Protein AF-A0AA38NMV3-F1 (afdb_monomer_lite)

Radius of gyration: 18.52 Å; chains: 1; bounding box: 45×36×50 Å

Foldseek 3Di:
DPPVVLVLLLLQLVLQLLVLVLLLLVLVLQCCLQAPQFPVGDGNCVFLPCLLNPPCVVVSVLSVVSNVVSVVCSVPVVPDDVVVNCVSCVCVVVSVVSVVSNVVSVPPCRCVVPDDPVRNVVSVVVSVVVSPVVDDPLSVQLVVQLADQCVPCVPDDDDDPVRLVCVVVSCVVSVSNSLPGQAGSNPRHGHDPD

Organism: NCBI:txid2804958

pLDDT: mean 90.78, std 8.11, range [50.31, 98.12]

Structure (mmCIF, N/CA/C/O backbone):
data_AF-A0AA38NMV3-F1
#
_entry.id   AF-A0AA38NMV3-F1
#
loop_
_atom_site.group_PDB
_atom_site.id
_atom_site.type_symbol
_atom_site.label_atom_id
_atom_site.label_alt_id
_atom_site.label_comp_id
_atom_site.label_asym_id
_atom_site.label_entity_id
_atom_site.label_seq_id
_atom_site.pdbx_PDB_ins_code
_atom_site.Cartn_x
_atom_site.Cartn_y
_atom_site.Cartn_z
_atom_site.occupancy
_atom_site.B_iso_or_equiv
_atom_site.auth_seq_id
_atom_site.auth_comp_id
_atom_site.auth_asym_id
_atom_site.auth_atom_id
_atom_site.pdbx_PDB_model_num
ATOM 1 N N . MET A 1 1 ? 22.638 -1.043 -24.865 1.00 51.62 1 MET A N 1
ATOM 2 C CA . MET A 1 1 ? 21.918 -1.864 -23.867 1.00 51.62 1 MET A CA 1
ATOM 3 C C . MET A 1 1 ? 21.349 -3.061 -24.601 1.00 51.62 1 MET A C 1
ATOM 5 O O . MET A 1 1 ? 20.724 -2.839 -25.627 1.00 51.62 1 MET A O 1
ATOM 9 N N . ASN A 1 2 ? 21.586 -4.289 -24.127 1.00 50.78 2 ASN A N 1
ATOM 10 C CA . ASN A 1 2 ? 20.843 -5.454 -24.623 1.00 50.78 2 ASN A CA 1
ATOM 11 C C . ASN A 1 2 ? 19.342 -5.193 -24.432 1.00 50.78 2 ASN A C 1
ATOM 13 O O . ASN A 1 2 ? 18.949 -4.746 -23.354 1.00 50.78 2 ASN A O 1
ATOM 17 N N . GLU A 1 3 ? 18.522 -5.474 -25.445 1.00 61.38 3 GLU A N 1
ATOM 18 C CA . GLU A 1 3 ? 17.067 -5.232 -25.433 1.00 61.38 3 GL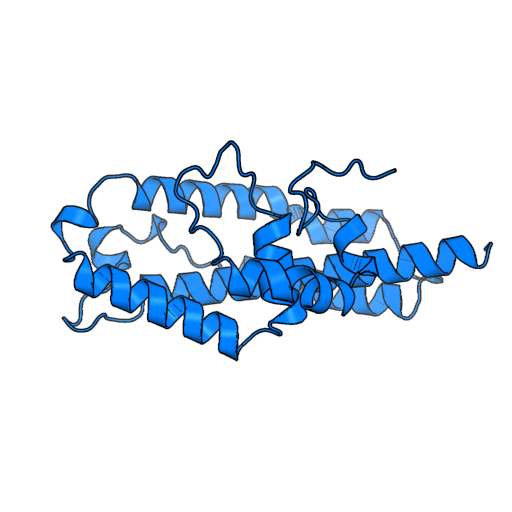U A CA 1
ATOM 19 C C . GLU A 1 3 ? 16.380 -5.845 -24.194 1.00 61.38 3 GLU A C 1
ATOM 21 O O . GLU A 1 3 ? 15.505 -5.225 -23.590 1.00 61.38 3 GLU A O 1
ATOM 26 N N . ASN A 1 4 ? 16.883 -6.989 -23.715 1.00 62.34 4 ASN A N 1
ATOM 27 C CA . ASN A 1 4 ? 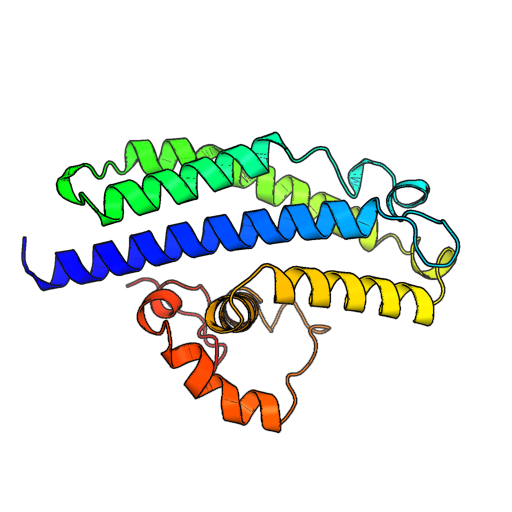16.387 -7.679 -22.518 1.00 62.34 4 ASN A CA 1
ATOM 28 C C . ASN A 1 4 ? 16.566 -6.892 -21.206 1.00 62.34 4 ASN A C 1
ATOM 30 O O . ASN A 1 4 ? 15.730 -6.998 -20.310 1.00 62.34 4 ASN A O 1
ATOM 34 N N . HIS A 1 5 ? 17.621 -6.079 -21.073 1.00 67.00 5 HIS A N 1
ATOM 35 C CA . HIS A 1 5 ? 17.814 -5.256 -19.871 1.00 67.00 5 HIS A CA 1
ATOM 36 C C . HIS A 1 5 ? 16.860 -4.056 -19.836 1.00 67.00 5 HIS A C 1
ATOM 38 O O 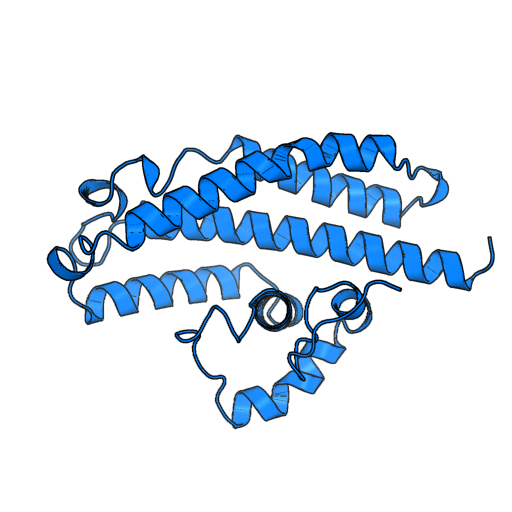. HIS A 1 5 ? 16.474 -3.616 -18.756 1.00 67.00 5 HIS A O 1
ATOM 44 N N . GLY A 1 6 ? 16.444 -3.555 -21.005 1.00 81.44 6 GLY A N 1
ATOM 45 C CA . GLY A 1 6 ? 15.459 -2.477 -21.100 1.00 81.44 6 GLY A CA 1
ATOM 46 C C . GLY A 1 6 ? 14.076 -2.921 -20.625 1.00 81.44 6 GLY A C 1
ATOM 47 O O . GLY A 1 6 ? 13.446 -2.220 -19.837 1.00 81.44 6 GLY A O 1
ATOM 48 N N . ALA A 1 7 ? 13.634 -4.112 -21.041 1.00 85.75 7 ALA A N 1
ATOM 49 C CA . ALA A 1 7 ? 12.335 -4.659 -20.650 1.00 85.75 7 ALA A CA 1
ATOM 50 C C . ALA A 1 7 ? 12.235 -4.914 -19.135 1.00 85.75 7 ALA A C 1
ATOM 52 O O . ALA A 1 7 ? 11.279 -4.474 -18.501 1.00 85.75 7 ALA A O 1
ATOM 53 N N . ALA A 1 8 ? 13.248 -5.552 -18.535 1.00 89.00 8 ALA A N 1
ATOM 54 C CA . ALA A 1 8 ? 13.263 -5.825 -17.096 1.00 89.00 8 ALA A CA 1
ATOM 55 C C . ALA A 1 8 ? 13.232 -4.541 -16.249 1.00 89.00 8 ALA A C 1
ATOM 57 O O . ALA A 1 8 ? 12.496 -4.470 -15.265 1.00 89.00 8 ALA A O 1
ATOM 58 N N . PHE A 1 9 ? 13.983 -3.511 -16.654 1.00 92.62 9 PHE A N 1
ATOM 59 C CA . PHE A 1 9 ? 13.981 -2.215 -15.977 1.00 92.62 9 PHE A CA 1
ATOM 60 C C . PHE A 1 9 ? 12.606 -1.536 -16.028 1.00 92.62 9 PHE A C 1
ATOM 62 O O . PHE A 1 9 ? 12.133 -1.020 -15.017 1.00 92.62 9 PHE A O 1
ATOM 69 N N . VAL A 1 10 ? 11.942 -1.558 -17.188 1.00 93.94 10 VAL A N 1
ATOM 70 C CA . VAL A 1 10 ? 10.597 -0.987 -17.352 1.00 93.94 10 VAL A CA 1
ATOM 71 C C . VAL A 1 10 ? 9.593 -1.679 -16.431 1.00 93.94 10 VAL A C 1
ATOM 73 O O . VAL A 1 10 ? 8.883 -0.986 -15.704 1.00 93.94 10 VAL A O 1
ATOM 76 N N . SER A 1 11 ? 9.576 -3.017 -16.395 1.00 93.38 11 SER A N 1
ATOM 77 C CA . SER A 1 11 ? 8.696 -3.768 -15.488 1.00 93.38 11 SER A CA 1
ATOM 78 C C . SER A 1 11 ? 8.983 -3.456 -14.018 1.00 93.38 11 SER A C 1
ATOM 80 O O . SER A 1 11 ? 8.052 -3.333 -13.228 1.00 93.38 11 SER A O 1
ATOM 82 N N . PHE A 1 12 ? 10.257 -3.299 -13.645 1.00 94.69 12 PHE A N 1
ATOM 83 C CA . PHE A 1 12 ? 10.630 -2.950 -12.276 1.00 94.69 12 PHE A CA 1
ATOM 84 C C . PHE A 1 12 ? 10.129 -1.553 -11.891 1.00 94.69 12 PHE A C 1
ATOM 86 O O . PHE A 1 12 ? 9.556 -1.377 -10.821 1.00 94.69 12 PHE A O 1
ATOM 93 N N . MET A 1 13 ? 10.275 -0.560 -12.772 1.00 96.94 13 MET A N 1
ATOM 94 C CA . MET A 1 13 ? 9.739 0.782 -12.523 1.00 96.94 13 MET A CA 1
ATOM 95 C C . MET A 1 13 ? 8.206 0.798 -12.442 1.00 96.94 13 MET A C 1
ATOM 97 O O . MET A 1 13 ? 7.658 1.533 -11.621 1.00 96.94 13 MET A O 1
ATOM 101 N N . ASP A 1 14 ? 7.512 -0.011 -13.251 1.00 96.25 14 ASP A N 1
ATOM 102 C CA . ASP A 1 14 ? 6.059 -0.184 -13.125 1.00 96.25 14 ASP A CA 1
ATOM 103 C C . ASP A 1 14 ? 5.691 -0.799 -11.769 1.00 96.25 14 ASP A C 1
ATOM 105 O O . ASP A 1 14 ? 4.789 -0.297 -11.102 1.00 96.25 14 ASP A O 1
ATOM 109 N N . TYR A 1 15 ? 6.438 -1.804 -11.304 1.00 96.44 15 TYR A N 1
ATOM 110 C CA . TYR A 1 15 ? 6.234 -2.399 -9.984 1.00 96.44 15 TYR A CA 1
ATOM 111 C C . TYR A 1 15 ? 6.430 -1.381 -8.853 1.00 96.44 15 TYR A C 1
ATOM 113 O O . TYR A 1 15 ? 5.582 -1.288 -7.969 1.00 96.44 15 TYR A O 1
ATOM 121 N N . VAL A 1 16 ? 7.498 -0.574 -8.889 1.00 96.69 16 VAL A N 1
ATOM 122 C CA . VAL A 1 16 ? 7.741 0.465 -7.870 1.00 96.69 16 VAL A CA 1
ATOM 123 C C . VAL A 1 16 ? 6.621 1.509 -7.870 1.00 96.69 16 VAL A C 1
ATOM 125 O O . VAL A 1 16 ? 6.163 1.916 -6.801 1.00 96.69 16 VAL A O 1
ATOM 128 N N . ALA A 1 17 ? 6.137 1.918 -9.048 1.00 97.25 17 ALA A N 1
ATOM 129 C CA . ALA A 1 17 ? 5.004 2.835 -9.148 1.00 97.25 17 ALA A CA 1
ATOM 130 C C . ALA A 1 17 ? 3.728 2.226 -8.547 1.00 97.25 17 ALA A C 1
ATOM 132 O O . ALA A 1 17 ? 3.068 2.876 -7.738 1.00 97.25 17 ALA A O 1
ATOM 133 N N . THR A 1 18 ? 3.419 0.972 -8.884 1.00 96.75 18 THR A N 1
ATOM 134 C CA . THR A 1 18 ? 2.285 0.230 -8.322 1.00 96.75 18 THR A CA 1
ATOM 135 C C . THR A 1 18 ? 2.396 0.082 -6.807 1.00 96.75 18 THR A C 1
ATOM 137 O O . THR A 1 18 ? 1.419 0.325 -6.105 1.00 96.75 18 THR A O 1
ATOM 140 N N . PHE A 1 19 ? 3.571 -0.270 -6.284 1.00 96.06 19 PHE A N 1
ATOM 141 C CA . PHE A 1 19 ? 3.801 -0.372 -4.845 1.00 96.06 19 PHE A CA 1
ATOM 142 C C . PHE A 1 19 ? 3.518 0.962 -4.150 1.00 96.06 19 PHE A C 1
ATOM 144 O O . PHE A 1 19 ? 2.739 1.012 -3.201 1.00 96.06 19 PHE A O 1
ATOM 151 N N . ALA A 1 20 ? 4.084 2.058 -4.662 1.00 97.25 20 ALA A N 1
ATOM 152 C CA . ALA A 1 20 ? 3.895 3.381 -4.079 1.00 97.25 20 ALA A CA 1
ATOM 153 C C . ALA A 1 20 ? 2.425 3.836 -4.116 1.00 97.25 20 ALA A C 1
ATOM 155 O O . ALA A 1 20 ? 1.921 4.393 -3.138 1.00 97.25 20 ALA A O 1
ATOM 156 N N . GLU A 1 21 ? 1.721 3.563 -5.216 1.00 96.62 21 GLU A N 1
ATOM 157 C CA . GLU A 1 21 ? 0.289 3.828 -5.355 1.00 96.62 21 GLU A CA 1
ATOM 158 C C . GLU A 1 21 ? -0.538 3.028 -4.338 1.00 96.62 21 GLU A C 1
ATOM 160 O O . GLU A 1 21 ? -1.345 3.614 -3.612 1.00 96.62 21 GLU A O 1
ATOM 165 N N . MET A 1 22 ? -0.297 1.718 -4.226 1.00 96.06 22 MET A N 1
ATOM 166 C CA . MET A 1 22 ? -1.016 0.837 -3.303 1.00 96.06 22 MET A CA 1
ATOM 167 C C . MET A 1 22 ? -0.754 1.185 -1.837 1.00 96.06 22 MET A C 1
ATOM 169 O O . MET A 1 22 ? -1.701 1.269 -1.055 1.00 96.06 22 MET A O 1
ATOM 173 N N . SER A 1 23 ? 0.494 1.473 -1.459 1.00 95.38 23 SER A N 1
ATOM 174 C CA . SER A 1 23 ? 0.824 1.946 -0.110 1.00 95.38 23 SER A CA 1
ATOM 175 C C . SER A 1 23 ? 0.155 3.286 0.200 1.00 95.38 23 SER A C 1
ATOM 177 O O . SER A 1 23 ? -0.344 3.489 1.304 1.00 95.38 23 SER A O 1
ATOM 179 N N . ARG A 1 24 ? 0.077 4.204 -0.771 1.00 96.31 24 ARG A N 1
ATOM 180 C CA . ARG A 1 24 ? -0.614 5.488 -0.581 1.00 96.31 24 ARG A CA 1
ATOM 181 C C . ARG A 1 24 ? -2.118 5.287 -0.390 1.00 96.31 24 ARG A C 1
ATOM 183 O O . ARG A 1 24 ? -2.705 5.946 0.463 1.00 96.31 24 ARG A O 1
ATOM 190 N N . LEU A 1 25 ? -2.735 4.398 -1.170 1.00 95.56 25 LEU A N 1
ATOM 191 C CA . LEU A 1 25 ? -4.149 4.042 -1.021 1.00 95.56 25 LEU A CA 1
ATOM 192 C C . LEU A 1 25 ? -4.429 3.379 0.329 1.00 95.56 25 LEU A C 1
ATOM 194 O O . LEU A 1 25 ? -5.443 3.696 0.945 1.00 95.56 25 LEU A O 1
ATOM 198 N N . HIS A 1 26 ? -3.524 2.529 0.815 1.00 93.38 26 HIS A N 1
ATOM 199 C CA . HIS A 1 26 ? -3.619 1.935 2.146 1.00 93.38 26 HIS A CA 1
ATOM 200 C C . HIS A 1 26 ? -3.649 3.009 3.243 1.00 93.38 26 HIS A C 1
ATOM 202 O O . HIS A 1 26 ? -4.601 3.042 4.016 1.00 93.38 26 HIS A O 1
ATOM 208 N N . LEU A 1 27 ? -2.708 3.964 3.234 1.00 94.88 27 LEU A N 1
ATOM 209 C CA . LEU A 1 27 ? -2.692 5.072 4.204 1.00 94.88 27 LEU A CA 1
ATOM 210 C C . LEU A 1 27 ? -3.973 5.924 4.166 1.00 94.88 27 LEU A C 1
ATOM 212 O O . LEU A 1 27 ? -4.432 6.413 5.195 1.00 94.88 27 LEU A O 1
ATOM 216 N N . GLN A 1 28 ? -4.557 6.116 2.982 1.00 95.38 28 GLN A N 1
ATOM 217 C CA . GLN A 1 28 ? -5.831 6.828 2.834 1.00 95.38 28 GLN A CA 1
ATOM 218 C C . GLN A 1 28 ? -7.018 6.010 3.352 1.00 95.38 28 GLN A C 1
ATOM 220 O O . GLN A 1 28 ? -7.943 6.574 3.935 1.00 95.38 28 GLN A O 1
ATOM 225 N N . GLY A 1 29 ? -7.000 4.692 3.147 1.00 94.75 29 GLY A N 1
ATOM 226 C CA . GLY A 1 29 ? -7.989 3.772 3.703 1.00 94.75 29 GLY A CA 1
ATOM 227 C C . GLY A 1 29 ? -7.952 3.767 5.225 1.00 94.75 29 GLY A C 1
ATOM 228 O O . GLY A 1 29 ? -8.996 3.893 5.857 1.00 94.75 29 GLY A O 1
ATOM 229 N N . ASP A 1 30 ? -6.758 3.728 5.811 1.00 93.81 30 ASP A N 1
ATOM 230 C CA . ASP A 1 30 ? -6.564 3.809 7.259 1.00 93.81 30 ASP A CA 1
ATOM 231 C C . ASP A 1 30 ? -7.109 5.121 7.825 1.00 93.81 30 ASP A C 1
ATOM 233 O O . ASP A 1 30 ? -7.918 5.103 8.752 1.00 93.81 30 ASP A O 1
ATOM 237 N N . GLU A 1 31 ? -6.762 6.264 7.227 1.00 94.56 31 GLU A N 1
ATOM 238 C CA . GLU A 1 31 ? -7.282 7.562 7.665 1.00 94.56 31 GLU A CA 1
ATOM 239 C C . GLU A 1 31 ? -8.817 7.568 7.706 1.00 94.56 31 GLU A C 1
ATOM 241 O O . GLU A 1 31 ? -9.426 8.023 8.678 1.00 94.56 31 GLU A O 1
ATOM 246 N N . ARG A 1 32 ? -9.457 7.000 6.679 1.00 94.75 32 ARG A N 1
ATOM 247 C CA . ARG A 1 32 ? -10.916 6.857 6.629 1.00 94.75 32 ARG A CA 1
ATOM 248 C C . ARG A 1 32 ? -11.427 5.913 7.711 1.00 94.75 32 ARG A C 1
ATOM 250 O O . ARG A 1 32 ? -12.354 6.281 8.427 1.00 94.75 32 ARG A O 1
ATOM 257 N N . PHE A 1 33 ? -10.829 4.735 7.845 1.00 94.81 33 PHE A N 1
ATOM 258 C CA . PHE A 1 33 ? -11.231 3.708 8.803 1.00 94.81 33 PHE A CA 1
ATOM 259 C C . PHE A 1 33 ? -11.158 4.202 10.253 1.00 94.81 33 PHE A C 1
ATOM 261 O O . PHE A 1 33 ? -12.064 3.938 11.043 1.00 94.81 33 PHE A O 1
ATOM 268 N N . PHE A 1 34 ? -10.123 4.971 10.606 1.00 94.75 34 PHE A N 1
ATOM 269 C CA . PHE A 1 34 ? -9.937 5.450 11.975 1.00 94.75 34 PHE A CA 1
ATOM 270 C C . PHE A 1 34 ? -10.732 6.721 12.318 1.00 94.75 34 PHE A C 1
ATOM 272 O O . PHE A 1 34 ? -11.049 6.931 13.494 1.00 94.75 34 PHE A O 1
ATOM 279 N N . VAL A 1 35 ? -11.043 7.576 11.333 1.00 94.94 35 VAL A N 1
ATOM 280 C CA . VAL A 1 35 ? -11.608 8.925 11.565 1.00 94.94 35 VAL A CA 1
ATOM 281 C C . VAL A 1 35 ? -13.079 9.051 11.168 1.00 94.94 35 VAL A C 1
ATOM 283 O O . VAL A 1 35 ? -13.774 9.925 11.703 1.00 94.94 35 VAL A O 1
ATOM 286 N N . LEU A 1 36 ? -13.586 8.225 10.251 1.00 94.62 36 LEU A N 1
ATOM 287 C CA . LEU A 1 36 ? -15.005 8.262 9.906 1.00 94.62 36 LEU A CA 1
ATOM 288 C C . LEU A 1 36 ? -15.845 7.678 11.053 1.00 94.62 36 LEU A C 1
ATOM 290 O O . LEU A 1 36 ? -15.506 6.620 11.586 1.00 94.62 36 LEU A O 1
ATOM 294 N N . PRO A 1 37 ? -16.933 8.357 11.461 1.00 95.25 37 PRO A N 1
ATOM 295 C CA . PRO A 1 37 ? -17.845 7.807 12.451 1.00 95.25 37 PRO A CA 1
ATOM 296 C C . PRO A 1 37 ? -18.505 6.523 11.941 1.00 95.25 37 PRO A C 1
ATOM 298 O O . PRO A 1 37 ? -18.971 6.477 10.804 1.00 95.25 37 PRO A O 1
ATOM 301 N N . ASN A 1 38 ? -18.595 5.510 12.798 1.00 93.75 38 ASN A N 1
ATOM 302 C CA . ASN A 1 38 ? -19.351 4.289 12.532 1.00 93.75 38 ASN A CA 1
ATOM 303 C C . ASN A 1 38 ? -20.875 4.517 12.654 1.00 93.75 38 ASN A C 1
ATOM 305 O O . ASN A 1 38 ? -21.337 5.634 12.896 1.00 93.75 38 ASN A O 1
ATOM 309 N N . ALA A 1 39 ? -21.675 3.450 12.543 1.00 92.88 39 ALA A N 1
ATOM 310 C CA . ALA A 1 39 ? -23.139 3.521 12.650 1.00 92.88 39 ALA A CA 1
ATOM 311 C C . ALA A 1 39 ? -23.660 4.067 14.001 1.00 92.88 39 ALA A C 1
ATOM 313 O O . ALA A 1 39 ? -24.793 4.537 14.078 1.00 92.88 39 ALA A O 1
ATOM 314 N N . GLN A 1 40 ? -22.839 4.039 15.057 1.00 92.62 40 GLN A N 1
ATOM 315 C CA . GLN A 1 40 ? -23.132 4.616 16.376 1.00 92.62 40 GLN A CA 1
ATOM 316 C C . GLN A 1 40 ? -22.561 6.036 16.547 1.00 92.62 40 GLN A C 1
ATOM 318 O O . GLN A 1 40 ? -22.664 6.618 17.625 1.00 92.62 40 GLN A O 1
ATOM 323 N N . GLY A 1 41 ? -21.929 6.598 15.515 1.00 94.38 41 GLY A N 1
ATOM 324 C CA . GLY A 1 41 ? -21.277 7.905 15.567 1.00 94.38 41 GLY A CA 1
ATOM 325 C C . GLY A 1 41 ? -19.912 7.914 16.266 1.00 94.38 41 GLY A C 1
ATOM 326 O O . GLY A 1 41 ? -19.366 8.997 16.476 1.00 94.38 41 GLY A O 1
ATOM 327 N N . LYS A 1 42 ? -19.342 6.751 16.616 1.00 93.31 42 LYS A N 1
ATOM 328 C CA . LYS A 1 42 ? -18.013 6.645 17.245 1.00 93.31 42 LYS A CA 1
ATOM 329 C C . LYS A 1 42 ? -16.906 6.594 16.190 1.00 93.31 42 LYS A C 1
ATOM 331 O O . LYS A 1 42 ? -17.070 5.929 15.169 1.00 93.31 42 LYS A O 1
ATOM 336 N N . LYS A 1 43 ? -15.759 7.221 16.463 1.00 95.12 43 LYS A N 1
ATOM 337 C CA . LYS A 1 43 ? -14.530 7.084 15.662 1.00 95.12 43 LYS A CA 1
ATOM 338 C C . LYS A 1 43 ? -13.515 6.243 16.423 1.00 95.12 43 LYS A C 1
ATOM 340 O O . LYS A 1 43 ? -13.403 6.380 17.639 1.00 95.12 43 LYS A O 1
ATOM 345 N N . LEU A 1 44 ? -12.731 5.423 15.725 1.00 93.88 44 LEU A N 1
ATOM 346 C CA . LEU A 1 44 ? -11.714 4.589 16.380 1.00 93.88 44 LEU A CA 1
ATOM 347 C C . LEU A 1 44 ? -10.643 5.433 17.077 1.00 93.88 44 LEU A C 1
ATOM 349 O O . LEU A 1 44 ? -10.212 5.113 18.185 1.00 93.88 44 LEU A O 1
ATOM 353 N N . VAL A 1 45 ? -10.244 6.545 16.453 1.00 94.25 45 VAL A N 1
ATOM 354 C CA . VAL A 1 45 ? -9.221 7.445 17.002 1.00 94.25 45 VAL A CA 1
ATOM 355 C C . VAL A 1 45 ? -9.609 8.037 18.364 1.00 94.25 45 VAL A C 1
ATOM 357 O O . VAL A 1 45 ? -8.723 8.323 19.169 1.00 94.25 45 VAL A O 1
ATOM 360 N N . ASP A 1 46 ? -10.908 8.164 18.662 1.00 92.62 46 ASP A N 1
ATOM 361 C CA . ASP A 1 46 ? -11.391 8.773 19.908 1.00 92.62 46 ASP A CA 1
ATOM 362 C C . ASP A 1 46 ? -11.034 7.929 21.145 1.00 92.62 46 ASP A C 1
ATOM 364 O O . ASP A 1 46 ? -10.851 8.477 22.232 1.00 92.62 46 ASP A O 1
ATOM 368 N N . PHE A 1 47 ? -10.884 6.608 20.993 1.00 90.50 47 PHE A N 1
ATOM 369 C CA . PHE A 1 47 ? -10.567 5.699 22.105 1.00 90.50 47 PHE A CA 1
ATOM 370 C C . PHE A 1 47 ? -9.242 4.936 21.934 1.00 90.50 47 PHE A C 1
ATOM 372 O O . PHE A 1 47 ? -8.592 4.586 22.930 1.00 90.50 47 PHE A O 1
ATOM 379 N N . LEU A 1 48 ? -8.774 4.727 20.700 1.00 92.00 48 LEU A N 1
ATOM 380 C CA . LEU A 1 48 ? -7.426 4.207 20.439 1.00 92.00 48 LEU A CA 1
ATOM 381 C C . LEU A 1 48 ? -6.345 5.279 20.637 1.00 92.00 48 LEU A C 1
ATOM 383 O O . LEU A 1 48 ? -5.223 4.946 21.020 1.00 92.00 48 LEU A O 1
ATOM 387 N N . GLY A 1 49 ? -6.709 6.555 20.490 1.00 90.69 49 GLY A N 1
ATOM 388 C CA . GLY A 1 49 ? -5.815 7.702 20.596 1.00 90.69 49 GLY A CA 1
ATOM 389 C C . GLY A 1 49 ? -5.181 8.076 19.257 1.00 90.69 49 GLY A C 1
ATOM 390 O O . GLY A 1 49 ? -5.097 7.276 18.332 1.00 90.69 49 GLY A O 1
ATOM 391 N N . THR A 1 50 ? -4.678 9.306 19.154 1.00 90.25 50 THR A N 1
ATOM 392 C CA . THR A 1 50 ? -4.136 9.869 17.900 1.00 90.25 50 THR A CA 1
ATOM 393 C C . THR A 1 50 ? -2.914 9.130 17.353 1.00 90.25 50 THR A C 1
ATOM 395 O O . THR A 1 50 ? -2.613 9.245 16.169 1.00 90.25 50 THR A O 1
ATOM 398 N N . ALA A 1 51 ? -2.229 8.339 18.182 1.00 88.94 51 ALA A N 1
ATOM 399 C CA . ALA A 1 51 ? -1.125 7.490 17.749 1.00 88.94 51 ALA A CA 1
ATOM 400 C C . ALA A 1 51 ? -1.564 6.341 16.818 1.00 88.94 51 ALA A C 1
ATOM 402 O O . ALA A 1 51 ? -0.733 5.846 16.062 1.00 88.94 51 ALA A O 1
ATOM 403 N N . CYS A 1 52 ? -2.846 5.941 16.823 1.00 90.00 52 CYS A N 1
ATOM 404 C CA . CYS A 1 52 ? -3.361 4.896 15.928 1.00 90.00 52 CYS A CA 1
ATOM 405 C C . CYS A 1 52 ? -3.604 5.391 14.493 1.00 90.00 52 CYS A C 1
ATOM 407 O O . CYS A 1 52 ? -3.792 4.589 13.583 1.00 90.00 52 CYS A O 1
ATOM 409 N N . ASN A 1 53 ? -3.643 6.709 14.295 1.00 91.19 53 ASN A N 1
ATOM 410 C CA . ASN A 1 53 ? -3.786 7.339 12.989 1.00 91.19 53 ASN A CA 1
ATOM 411 C C . ASN A 1 53 ? -3.100 8.715 13.010 1.00 91.19 53 ASN A C 1
ATOM 413 O O . ASN A 1 53 ? -3.777 9.748 13.085 1.00 91.19 53 ASN A O 1
ATOM 417 N N . PRO A 1 54 ? -1.754 8.748 13.029 1.00 89.69 54 PRO A N 1
ATOM 418 C CA . PRO A 1 54 ? -1.023 10.004 12.988 1.00 89.69 54 PRO A CA 1
ATOM 419 C C . PRO A 1 54 ? -1.265 10.720 11.652 1.00 89.69 54 PRO A C 1
ATOM 421 O O . PRO A 1 54 ? -1.721 10.133 10.673 1.00 89.69 54 PRO A O 1
ATOM 424 N N . ASN A 1 55 ? -0.933 12.010 11.582 1.00 89.31 55 ASN A N 1
ATOM 425 C CA . ASN A 1 55 ? -0.988 12.725 10.310 1.00 89.31 55 ASN A CA 1
ATOM 426 C C . ASN A 1 55 ? 0.106 12.201 9.366 1.00 89.31 55 ASN A C 1
ATOM 428 O O . ASN A 1 55 ? 1.276 12.552 9.506 1.00 89.31 55 ASN A O 1
ATOM 432 N N . VAL A 1 56 ? -0.298 11.397 8.383 1.00 92.81 56 VAL A N 1
ATOM 433 C CA . VAL A 1 56 ? 0.584 10.784 7.378 1.00 92.81 56 VAL A CA 1
ATOM 434 C C . VAL A 1 56 ? 0.602 11.545 6.046 1.00 92.81 56 VAL A C 1
ATOM 436 O O . VAL A 1 56 ? 1.076 11.022 5.038 1.00 92.81 56 VAL A O 1
ATOM 439 N N . GLY A 1 57 ? 0.116 12.792 5.999 1.00 94.50 57 GLY A N 1
ATOM 440 C CA . GLY A 1 57 ? 0.024 13.572 4.756 1.00 94.50 57 GLY A CA 1
ATOM 441 C C . GLY A 1 57 ? 1.376 13.767 4.056 1.00 94.50 57 GLY A C 1
ATOM 442 O O . GLY A 1 57 ? 1.464 13.699 2.829 1.00 94.50 57 GLY A O 1
ATOM 443 N N . TYR A 1 58 ? 2.452 13.926 4.830 1.00 95.06 58 TYR A N 1
ATOM 444 C CA . TYR A 1 58 ? 3.815 13.972 4.296 1.00 95.06 58 TYR A CA 1
ATOM 445 C C . TYR A 1 58 ? 4.227 12.646 3.631 1.00 95.06 58 TYR A C 1
ATOM 447 O O . TYR A 1 58 ? 4.727 12.667 2.506 1.00 95.06 58 TYR A O 1
ATOM 455 N N . LEU A 1 59 ? 3.950 11.496 4.260 1.00 96.06 59 LEU A N 1
ATOM 456 C CA . LEU A 1 59 ? 4.236 10.173 3.687 1.00 96.06 59 LEU A CA 1
ATOM 457 C C . LEU A 1 59 ? 3.432 9.917 2.409 1.00 96.06 59 LEU A C 1
ATOM 459 O O . LEU A 1 59 ? 3.983 9.434 1.421 1.00 96.06 59 LEU A O 1
ATOM 463 N N . GLN A 1 60 ? 2.152 10.306 2.382 1.00 96.75 60 GLN A N 1
ATOM 464 C CA . GLN A 1 60 ? 1.336 10.221 1.168 1.00 96.75 60 GLN A CA 1
ATOM 465 C C . GLN A 1 60 ? 1.944 11.045 0.020 1.00 96.75 60 GLN A C 1
ATOM 467 O O . GLN A 1 60 ? 1.942 10.597 -1.129 1.00 96.75 60 GLN A O 1
ATOM 472 N N . SER A 1 61 ? 2.496 12.228 0.320 1.00 97.31 61 SER A N 1
ATOM 473 C CA . SER A 1 61 ? 3.215 13.041 -0.668 1.00 97.31 61 SER A CA 1
ATOM 474 C C . SER A 1 61 ? 4.485 12.348 -1.156 1.00 97.31 61 SER A C 1
ATOM 476 O O . SER A 1 61 ? 4.731 12.321 -2.358 1.00 97.31 61 SER A O 1
ATOM 478 N N . LYS A 1 62 ? 5.271 11.747 -0.256 1.00 97.69 62 LYS A N 1
ATOM 479 C CA . LYS A 1 62 ? 6.493 11.021 -0.624 1.00 97.69 62 LYS A CA 1
ATOM 480 C C . LYS A 1 62 ? 6.218 9.803 -1.495 1.00 97.69 62 LYS A C 1
ATOM 482 O O . LYS A 1 62 ? 6.888 9.622 -2.506 1.00 97.69 62 LYS A O 1
ATOM 487 N N . LEU A 1 63 ? 5.189 9.022 -1.178 1.00 97.94 63 LEU A N 1
ATOM 488 C CA . LEU A 1 63 ? 4.751 7.906 -2.019 1.00 97.94 63 LEU A CA 1
ATOM 489 C C . LEU A 1 63 ? 4.320 8.387 -3.410 1.00 97.94 63 LEU A C 1
ATOM 491 O O . LEU A 1 63 ? 4.696 7.792 -4.415 1.00 97.94 63 LEU A O 1
ATOM 495 N N . LYS A 1 64 ? 3.609 9.516 -3.492 1.00 97.75 64 LYS A N 1
ATOM 496 C CA . LYS A 1 64 ? 3.257 10.134 -4.778 1.00 97.75 64 LYS A CA 1
ATOM 497 C C . LYS A 1 64 ? 4.490 10.589 -5.571 1.00 97.75 64 LYS A C 1
ATOM 499 O O . LYS A 1 64 ? 4.505 10.457 -6.795 1.00 97.75 64 LYS A O 1
ATOM 504 N N . ASP A 1 65 ? 5.519 11.102 -4.900 1.00 97.38 65 ASP A N 1
ATOM 505 C CA . ASP A 1 65 ? 6.786 11.468 -5.541 1.00 97.38 65 ASP A CA 1
ATOM 506 C C . ASP A 1 65 ? 7.516 10.231 -6.087 1.00 97.38 65 ASP A C 1
ATOM 508 O O . ASP A 1 65 ? 7.970 10.256 -7.233 1.00 97.38 65 ASP A O 1
ATOM 512 N N . VAL A 1 66 ? 7.567 9.132 -5.321 1.00 98.12 66 VAL A N 1
ATOM 513 C CA . VAL A 1 66 ? 8.125 7.840 -5.766 1.00 98.12 66 VAL A CA 1
ATOM 514 C C . VAL A 1 66 ? 7.370 7.301 -6.975 1.00 98.12 66 VAL A C 1
ATOM 516 O O . VAL A 1 66 ? 7.994 6.926 -7.972 1.00 98.12 66 VAL A O 1
ATOM 519 N N . GLU A 1 67 ? 6.038 7.310 -6.928 1.00 98.00 67 GLU A N 1
ATOM 520 C CA . GLU A 1 67 ? 5.184 6.887 -8.037 1.00 98.00 67 GLU A CA 1
ATOM 521 C C . GLU A 1 67 ? 5.498 7.699 -9.301 1.00 98.00 67 GLU A C 1
ATOM 523 O O . GLU A 1 67 ? 5.817 7.144 -10.358 1.00 98.00 67 GLU A O 1
ATOM 528 N N . LYS A 1 68 ? 5.475 9.031 -9.187 1.00 97.62 68 LYS A N 1
ATOM 529 C CA . LYS A 1 68 ? 5.759 9.943 -10.297 1.00 97.62 68 LYS A CA 1
ATOM 530 C C . LYS A 1 68 ? 7.151 9.697 -10.874 1.00 97.62 68 LYS A C 1
ATOM 532 O O . LYS A 1 68 ? 7.285 9.570 -12.092 1.00 97.62 68 LYS A O 1
ATOM 537 N N . LYS A 1 69 ? 8.177 9.610 -10.024 1.00 97.62 69 LYS A N 1
ATOM 538 C CA . LYS A 1 69 ? 9.568 9.450 -10.460 1.00 97.62 69 LYS A CA 1
ATOM 539 C C . LYS A 1 69 ? 9.804 8.109 -11.148 1.00 97.62 69 LYS A C 1
ATOM 541 O O . LYS A 1 69 ? 10.453 8.063 -12.190 1.00 97.62 69 LYS A O 1
ATOM 546 N N . SER A 1 70 ? 9.191 7.044 -10.640 1.00 97.75 70 SER A N 1
ATOM 547 C CA . SER A 1 70 ? 9.245 5.716 -11.257 1.00 97.75 70 SER A CA 1
ATOM 548 C C . SER A 1 70 ? 8.599 5.722 -12.644 1.00 97.75 70 SER A C 1
ATOM 550 O O . SER A 1 70 ? 9.192 5.238 -13.608 1.00 97.75 70 SER A O 1
ATOM 552 N N . ARG A 1 71 ? 7.441 6.382 -12.804 1.00 97.56 71 ARG A N 1
ATOM 553 C CA . ARG A 1 71 ? 6.799 6.562 -14.120 1.00 97.56 71 ARG A CA 1
ATOM 554 C C . ARG A 1 71 ? 7.638 7.420 -15.081 1.00 97.56 71 ARG A C 1
ATOM 556 O O . ARG A 1 71 ? 7.586 7.190 -16.290 1.00 97.56 71 ARG A O 1
ATOM 563 N N . GLU A 1 72 ? 8.398 8.397 -14.585 1.00 96.88 72 GLU A N 1
ATOM 564 C CA . GLU A 1 72 ? 9.352 9.180 -15.388 1.00 96.88 72 GLU A CA 1
ATOM 565 C C . GLU A 1 72 ? 10.522 8.311 -15.869 1.00 96.88 72 GLU A C 1
ATOM 567 O O . GLU A 1 72 ? 10.789 8.258 -17.071 1.00 96.88 72 GLU A O 1
ATOM 572 N N . TRP A 1 73 ? 11.179 7.579 -14.966 1.00 97.38 73 TRP A N 1
ATOM 573 C CA . TRP A 1 73 ? 12.297 6.695 -15.308 1.00 97.38 73 TRP A CA 1
ATOM 574 C C . TRP A 1 73 ? 11.889 5.553 -16.225 1.00 97.38 73 TRP A C 1
ATOM 576 O O . TRP A 1 73 ? 12.619 5.226 -17.153 1.00 97.38 73 TRP A O 1
ATOM 586 N N . ARG A 1 74 ? 10.685 5.012 -16.053 1.00 95.81 74 ARG A N 1
ATOM 587 C CA . ARG A 1 74 ? 10.095 4.058 -16.993 1.00 95.81 74 ARG A CA 1
ATOM 588 C C . ARG A 1 74 ? 10.048 4.607 -18.425 1.00 95.81 74 ARG A C 1
ATOM 590 O O . ARG A 1 74 ? 10.351 3.887 -19.370 1.00 95.81 74 ARG A O 1
ATOM 597 N N . LYS A 1 75 ? 9.642 5.872 -18.597 1.00 96.00 75 LYS A N 1
ATOM 598 C CA . LYS A 1 75 ? 9.540 6.530 -19.915 1.00 96.00 75 LYS A CA 1
ATOM 599 C C . LYS A 1 75 ? 10.904 6.928 -20.477 1.00 96.00 75 LYS A C 1
ATOM 601 O O . LYS A 1 75 ? 11.072 6.932 -21.692 1.00 96.00 75 LYS A O 1
ATOM 606 N N . ALA A 1 76 ? 11.856 7.260 -19.609 1.00 95.06 76 ALA A N 1
ATOM 607 C CA . ALA A 1 76 ? 13.212 7.646 -19.978 1.00 95.06 76 ALA A CA 1
ATOM 608 C C . ALA A 1 76 ? 14.257 6.909 -19.114 1.00 95.06 76 ALA A C 1
ATOM 610 O O . ALA A 1 76 ? 14.847 7.518 -18.215 1.00 95.06 76 ALA A O 1
ATOM 611 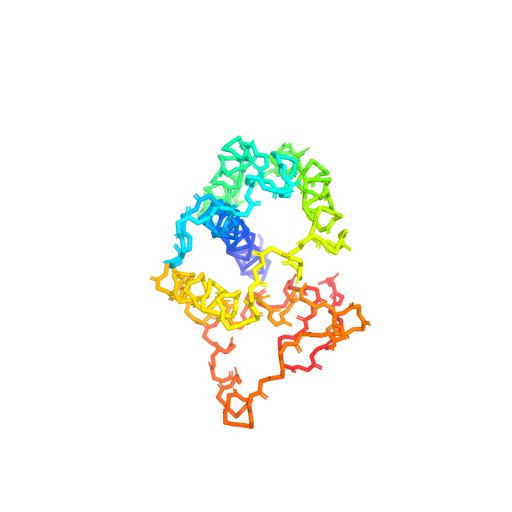N N . PRO A 1 77 ? 14.539 5.617 -19.392 1.00 94.44 77 PRO A N 1
ATOM 612 C CA . PRO A 1 77 ? 15.465 4.814 -18.584 1.00 94.44 77 PRO A CA 1
ATOM 613 C C . PRO A 1 77 ? 16.879 5.393 -18.489 1.00 94.44 77 PRO A C 1
ATOM 615 O O . PRO A 1 77 ? 17.569 5.210 -17.494 1.00 94.44 77 PRO A O 1
ATOM 618 N N . THR A 1 78 ? 17.310 6.148 -19.500 1.00 93.81 78 THR A N 1
ATOM 619 C CA . THR A 1 78 ? 18.613 6.831 -19.518 1.00 93.81 78 THR A CA 1
ATOM 620 C C . THR A 1 78 ? 18.741 7.941 -18.473 1.00 93.81 78 THR A C 1
ATOM 622 O O . THR A 1 78 ? 19.852 8.368 -18.184 1.00 93.81 78 THR A O 1
ATOM 625 N N . CYS A 1 79 ? 17.624 8.424 -17.923 1.00 93.50 79 CYS A N 1
ATOM 626 C CA . CYS A 1 79 ? 17.588 9.429 -16.860 1.00 93.50 79 CYS A CA 1
ATOM 627 C C . CYS A 1 79 ? 17.510 8.804 -15.458 1.00 93.50 79 CYS A C 1
ATOM 629 O O . CYS A 1 79 ? 17.374 9.536 -14.476 1.00 93.50 79 CYS A O 1
ATOM 631 N N . TYR A 1 80 ? 17.544 7.472 -15.356 1.00 96.06 80 TYR A N 1
ATOM 632 C CA . TYR A 1 80 ? 17.571 6.780 -14.075 1.00 96.06 80 TYR A CA 1
ATOM 633 C C . TYR A 1 80 ? 18.849 7.095 -13.302 1.00 96.06 80 TYR A C 1
ATOM 635 O O . TYR A 1 80 ? 19.955 7.057 -13.843 1.00 96.06 80 TYR A O 1
ATOM 643 N N . ASN A 1 81 ? 18.680 7.356 -12.010 1.00 94.06 81 ASN A N 1
ATOM 644 C CA . ASN A 1 81 ? 19.769 7.549 -11.074 1.00 94.06 81 ASN A CA 1
ATOM 645 C C . ASN A 1 81 ? 19.432 6.802 -9.779 1.00 94.06 81 ASN A C 1
ATOM 647 O O . ASN A 1 81 ? 18.410 7.060 -9.145 1.00 94.06 81 ASN A O 1
ATOM 651 N N . SER A 1 82 ? 20.295 5.864 -9.388 1.00 94.38 82 SER A N 1
ATOM 652 C CA . SER A 1 82 ? 20.084 5.058 -8.186 1.00 94.38 82 SER A CA 1
ATOM 653 C C . SER A 1 82 ? 20.192 5.867 -6.893 1.00 94.38 82 SER A C 1
ATOM 655 O O . SER A 1 82 ? 19.490 5.557 -5.938 1.00 94.38 82 SER A O 1
ATOM 657 N N . GLN A 1 83 ? 21.019 6.914 -6.851 1.00 96.75 83 GLN A N 1
ATOM 658 C CA . GLN A 1 83 ? 21.117 7.797 -5.686 1.00 96.75 83 GLN A CA 1
ATOM 659 C C . GLN A 1 83 ? 19.852 8.632 -5.514 1.00 96.75 83 GLN A C 1
ATOM 661 O O . GLN A 1 83 ? 19.368 8.774 -4.394 1.00 96.75 83 GLN A O 1
ATOM 666 N N . ASP A 1 84 ? 19.268 9.107 -6.614 1.00 95.44 84 ASP A N 1
ATOM 667 C CA . ASP A 1 84 ? 17.970 9.782 -6.569 1.00 95.44 84 ASP A CA 1
ATOM 668 C C . ASP A 1 84 ? 16.888 8.827 -6.047 1.00 95.44 84 ASP A C 1
ATOM 670 O O . ASP A 1 84 ? 16.095 9.225 -5.200 1.00 95.44 84 ASP A O 1
ATOM 674 N N . MET A 1 85 ? 16.880 7.562 -6.496 1.00 94.12 85 MET A N 1
ATOM 675 C CA . MET A 1 85 ? 15.948 6.536 -6.000 1.00 94.12 85 MET A CA 1
ATOM 676 C C . MET A 1 85 ? 16.108 6.306 -4.490 1.00 94.12 85 MET A C 1
ATOM 678 O O . MET A 1 85 ? 15.129 6.330 -3.750 1.00 94.12 85 MET A O 1
ATOM 682 N N . LEU A 1 86 ? 17.339 6.129 -4.007 1.00 95.44 86 LEU A N 1
ATOM 683 C CA . LEU A 1 86 ? 17.598 5.964 -2.574 1.00 95.44 86 LEU A CA 1
ATOM 684 C C . LEU A 1 86 ? 17.183 7.205 -1.776 1.00 95.44 86 LEU A C 1
ATOM 686 O O . LEU A 1 86 ? 16.593 7.086 -0.705 1.00 95.44 86 LEU A O 1
ATOM 690 N N . SER A 1 87 ? 17.438 8.398 -2.314 1.00 96.00 87 SER A N 1
ATOM 691 C CA . SER A 1 87 ? 17.065 9.653 -1.667 1.00 96.00 87 SER A CA 1
ATOM 692 C C . SER A 1 87 ? 15.551 9.825 -1.560 1.00 96.00 87 SER A C 1
ATOM 694 O O . SER A 1 87 ? 15.076 10.262 -0.515 1.00 96.00 87 SER A O 1
ATOM 696 N N . ILE A 1 88 ? 14.777 9.477 -2.593 1.00 95.06 88 ILE A N 1
ATOM 697 C CA . ILE A 1 88 ? 13.311 9.579 -2.521 1.00 95.06 88 ILE A CA 1
ATOM 698 C C . ILE A 1 88 ? 12.693 8.501 -1.626 1.00 95.06 88 ILE A C 1
ATOM 700 O O . ILE A 1 88 ? 11.605 8.730 -1.110 1.00 95.06 88 ILE A O 1
ATOM 704 N N . LEU A 1 89 ? 13.375 7.371 -1.412 1.00 95.62 89 LEU A N 1
ATOM 705 C CA . LEU A 1 89 ? 12.944 6.281 -0.529 1.00 95.62 89 LEU A CA 1
ATOM 706 C C . LEU A 1 89 ? 13.379 6.459 0.932 1.00 95.62 89 LEU A C 1
ATOM 708 O O . LEU A 1 89 ? 13.047 5.621 1.764 1.00 95.62 89 LEU A O 1
ATOM 712 N N . SER A 1 90 ? 14.057 7.554 1.285 1.00 95.75 90 SER A N 1
ATOM 713 C CA . SER A 1 90 ? 14.608 7.765 2.633 1.00 95.75 90 SER A CA 1
ATOM 714 C C . SER A 1 90 ? 13.564 7.855 3.759 1.00 95.75 90 SER A C 1
ATOM 716 O O . SER A 1 90 ? 13.936 8.007 4.917 1.00 95.75 90 SER A O 1
ATOM 718 N N . PHE A 1 91 ? 12.269 7.831 3.433 1.00 95.06 91 PHE A N 1
ATOM 719 C CA . PHE A 1 91 ? 11.160 7.828 4.392 1.00 95.06 91 PHE A CA 1
ATOM 720 C C . PHE A 1 91 ? 10.712 6.412 4.797 1.00 95.06 91 PHE A C 1
ATOM 722 O O . PHE A 1 91 ? 9.781 6.280 5.589 1.00 95.06 91 PHE A O 1
ATOM 729 N N . SER A 1 92 ? 11.315 5.352 4.243 1.00 93.31 92 SER A N 1
ATOM 730 C CA . SER A 1 92 ? 10.882 3.964 4.465 1.00 93.31 92 SER A CA 1
ATOM 731 C C . SER A 1 92 ? 10.831 3.579 5.942 1.00 93.31 92 SER A C 1
ATOM 733 O O . SER A 1 92 ? 9.861 2.963 6.375 1.00 93.31 92 SER A O 1
ATOM 735 N N . ASP A 1 93 ? 11.839 3.978 6.716 1.00 94.75 93 ASP A N 1
ATOM 736 C CA . ASP A 1 93 ? 11.940 3.627 8.135 1.00 94.75 93 ASP A CA 1
ATOM 737 C C . ASP A 1 93 ? 10.829 4.303 8.949 1.00 94.75 93 ASP A C 1
ATOM 739 O O . ASP A 1 93 ? 10.220 3.679 9.814 1.00 94.75 93 ASP A O 1
ATOM 743 N N . GLU A 1 94 ? 10.495 5.550 8.606 1.00 94.94 94 GLU A N 1
ATOM 744 C CA . GLU A 1 94 ? 9.394 6.297 9.220 1.00 94.94 94 GLU A CA 1
ATOM 745 C C . GLU A 1 94 ? 8.032 5.661 8.893 1.00 94.94 94 GLU A C 1
ATOM 747 O O . GLU A 1 94 ? 7.173 5.539 9.767 1.00 94.94 94 GLU A O 1
ATOM 752 N N . LEU A 1 95 ? 7.839 5.200 7.651 1.00 93.69 95 LEU A N 1
ATOM 753 C CA . LEU A 1 95 ? 6.633 4.469 7.256 1.00 93.69 95 LEU A CA 1
ATOM 754 C C . LEU A 1 95 ? 6.480 3.174 8.073 1.00 93.69 95 LEU A C 1
ATOM 756 O O . LEU A 1 95 ? 5.396 2.904 8.592 1.00 93.69 95 LEU A O 1
ATOM 760 N N . VAL A 1 96 ? 7.556 2.396 8.226 1.00 93.38 96 VAL A N 1
ATOM 761 C CA . VAL A 1 96 ? 7.562 1.165 9.038 1.00 93.38 96 VAL A CA 1
ATOM 762 C C . VAL A 1 96 ? 7.272 1.467 10.508 1.00 93.38 96 VAL A C 1
ATOM 764 O O . VAL A 1 96 ? 6.469 0.768 11.130 1.00 93.38 96 VAL A O 1
ATOM 767 N N . GLU A 1 97 ? 7.886 2.511 11.064 1.00 93.44 97 GLU A N 1
ATOM 768 C CA . GLU A 1 97 ? 7.670 2.928 12.451 1.00 93.44 97 GLU A CA 1
ATOM 769 C C . GLU A 1 97 ? 6.205 3.306 12.701 1.00 93.44 97 GLU A C 1
ATOM 771 O O . GLU A 1 97 ? 5.618 2.880 13.698 1.00 93.44 97 GLU A O 1
ATOM 776 N N . ILE A 1 98 ? 5.591 4.070 11.792 1.00 91.88 98 ILE A N 1
ATOM 777 C CA . ILE A 1 98 ? 4.182 4.461 11.902 1.00 91.88 98 ILE A CA 1
ATOM 778 C C . ILE A 1 98 ? 3.270 3.238 11.832 1.00 91.88 98 ILE A C 1
ATOM 780 O O . ILE A 1 98 ? 2.469 3.054 12.747 1.00 91.88 98 ILE A O 1
ATOM 784 N N . MET A 1 99 ? 3.427 2.370 10.829 1.00 91.06 99 MET A N 1
ATOM 785 C CA . MET A 1 99 ? 2.583 1.173 10.697 1.00 91.06 99 MET A CA 1
ATOM 786 C C . MET A 1 99 ? 2.716 0.245 11.915 1.00 91.06 99 MET A C 1
ATOM 788 O O . MET A 1 99 ? 1.722 -0.293 12.400 1.00 91.06 99 MET A O 1
ATOM 792 N N . SER A 1 100 ? 3.922 0.119 12.478 1.00 90.44 100 SER A N 1
ATOM 793 C CA . SER A 1 100 ? 4.153 -0.668 13.699 1.00 90.44 100 SER A CA 1
ATOM 794 C C . SER A 1 100 ? 3.424 -0.075 14.910 1.00 90.44 100 SER A C 1
ATOM 796 O O . SER A 1 100 ? 2.723 -0.787 15.624 1.00 90.44 100 SER A O 1
ATOM 798 N N . LYS A 1 101 ? 3.495 1.248 15.106 1.00 90.12 101 LYS A N 1
ATOM 799 C CA . LYS A 1 101 ? 2.763 1.929 16.190 1.00 90.12 101 LYS A CA 1
ATOM 800 C C . LYS A 1 101 ? 1.248 1.811 16.039 1.00 90.12 101 LYS A C 1
ATOM 802 O O . LYS A 1 101 ? 0.541 1.717 17.043 1.00 90.12 101 LYS A O 1
ATOM 807 N N . GLN A 1 102 ? 0.738 1.829 14.808 1.00 90.12 102 GLN A N 1
ATOM 808 C CA . GLN A 1 102 ? -0.686 1.618 14.552 1.00 90.12 102 GLN A CA 1
ATOM 809 C C . GLN A 1 102 ? -1.115 0.216 14.999 1.00 90.12 102 GLN A C 1
ATOM 811 O O . GLN A 1 102 ? -2.114 0.093 15.710 1.00 90.12 102 GLN A O 1
ATOM 816 N N . LEU A 1 103 ? -0.334 -0.819 14.671 1.00 88.56 103 LEU A N 1
ATOM 817 C CA . LEU A 1 103 ? -0.579 -2.189 15.135 1.00 88.56 103 LEU A CA 1
ATOM 818 C C . LEU A 1 103 ? -0.595 -2.287 16.665 1.00 88.56 103 LEU A C 1
ATOM 820 O O . LEU A 1 103 ? -1.542 -2.846 17.221 1.00 88.56 103 LEU A O 1
ATOM 824 N N . ASP A 1 104 ? 0.373 -1.674 17.348 1.00 89.75 104 ASP A N 1
ATOM 825 C CA . ASP A 1 104 ? 0.424 -1.649 18.817 1.00 89.75 104 ASP A CA 1
ATOM 826 C C . ASP A 1 104 ? -0.835 -1.003 19.425 1.00 89.75 104 ASP A C 1
ATOM 828 O O . ASP A 1 104 ? -1.370 -1.455 20.443 1.00 89.75 104 ASP A O 1
ATOM 832 N N . CYS A 1 105 ? -1.352 0.050 18.785 1.00 89.44 105 CYS A N 1
ATOM 833 C CA . CYS A 1 105 ? -2.574 0.718 19.222 1.00 89.44 105 CYS A CA 1
ATOM 834 C C . CYS A 1 105 ? -3.824 -0.150 19.033 1.00 89.44 105 CYS A C 1
ATOM 836 O O . CYS A 1 105 ? -4.749 -0.038 19.834 1.00 89.44 105 CYS A O 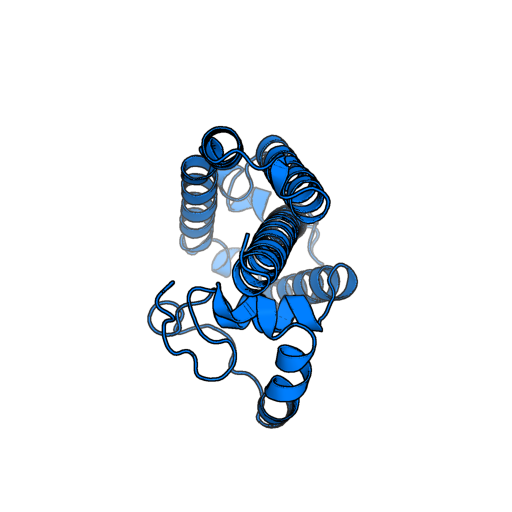1
ATOM 838 N N . ILE A 1 106 ? -3.867 -0.996 18.002 1.00 87.88 106 ILE A N 1
ATOM 839 C CA . ILE A 1 106 ? -4.995 -1.893 17.707 1.00 87.88 106 ILE A CA 1
ATOM 840 C C . ILE A 1 106 ? -4.982 -3.106 18.648 1.00 87.88 106 ILE A C 1
ATOM 842 O O . ILE A 1 106 ? -6.027 -3.512 19.153 1.00 87.88 106 ILE A O 1
ATOM 846 N N . GLN A 1 107 ? -3.802 -3.659 18.933 1.00 83.44 107 GLN A N 1
ATOM 847 C CA . GLN A 1 107 ? -3.634 -4.889 19.719 1.00 83.44 107 GLN A CA 1
ATOM 848 C C . GLN A 1 107 ? -3.835 -4.713 21.233 1.00 83.44 107 GLN A C 1
ATOM 850 O O . GLN A 1 107 ? -3.852 -5.691 21.975 1.00 83.44 107 GLN A O 1
ATOM 855 N N . ASN A 1 108 ? -4.036 -3.488 21.723 1.00 79.44 108 ASN A N 1
ATOM 856 C CA . ASN A 1 108 ? -4.192 -3.209 23.157 1.00 79.44 108 ASN A CA 1
ATOM 857 C C . ASN A 1 108 ? -5.552 -3.636 23.765 1.00 79.44 108 ASN A C 1
ATOM 859 O O . ASN A 1 108 ? -5.830 -3.315 24.924 1.00 79.44 108 ASN A O 1
ATOM 863 N N . GLY A 1 109 ? -6.412 -4.321 23.001 1.00 76.50 109 GLY A N 1
ATOM 864 C CA . GLY A 1 109 ? -7.693 -4.867 23.469 1.00 76.50 109 GLY A CA 1
ATOM 865 C C . GLY A 1 109 ? -8.763 -3.816 23.786 1.00 76.50 109 GLY A C 1
ATOM 866 O O . GLY A 1 109 ? -9.727 -4.109 24.494 1.00 76.50 109 GLY A O 1
ATOM 867 N N . LYS A 1 110 ? -8.600 -2.567 23.328 1.00 84.94 110 LYS A N 1
ATOM 868 C CA . LYS A 1 110 ? -9.613 -1.515 23.511 1.00 84.94 110 LYS A CA 1
ATOM 869 C C . LYS A 1 110 ? -10.789 -1.642 22.546 1.00 84.94 110 LYS A C 1
ATOM 871 O O . LYS A 1 110 ? -11.898 -1.300 22.933 1.00 84.94 110 LYS A O 1
ATOM 876 N N . ILE A 1 111 ? -10.558 -2.125 21.321 1.00 87.19 111 ILE A N 1
ATOM 877 C CA . ILE A 1 111 ? -11.607 -2.219 20.290 1.00 87.19 111 ILE A CA 1
ATOM 878 C C . ILE A 1 111 ? -12.752 -3.119 20.766 1.00 87.19 111 ILE A C 1
ATOM 880 O O . ILE A 1 111 ? -13.895 -2.679 20.774 1.00 87.19 111 ILE A O 1
ATOM 884 N N . GLU A 1 112 ? -12.426 -4.315 21.264 1.00 87.38 112 GLU A N 1
ATOM 885 C CA . GLU A 1 112 ? -13.386 -5.320 21.756 1.00 87.38 112 GLU A CA 1
ATOM 886 C C . GLU A 1 112 ? -14.260 -4.824 22.922 1.00 87.38 112 GLU A C 1
ATOM 888 O O . GLU A 1 112 ? -15.313 -5.387 23.204 1.00 87.38 112 GLU A O 1
ATOM 893 N N . LYS A 1 113 ? -13.825 -3.774 23.632 1.00 88.44 113 LYS A N 1
ATOM 894 C CA . LYS A 1 113 ? -14.575 -3.178 24.750 1.00 88.44 113 LYS A CA 1
ATOM 895 C C . LYS A 1 113 ? -15.512 -2.059 24.309 1.00 88.44 113 LYS A C 1
ATOM 897 O O . LYS A 1 113 ? -16.426 -1.714 25.051 1.00 88.44 113 LYS A O 1
ATOM 902 N N . GLU A 1 114 ? -15.249 -1.458 23.152 1.00 91.00 114 GLU A N 1
ATOM 903 C CA . GLU A 1 114 ? -15.884 -0.214 22.712 1.00 91.00 114 GLU A CA 1
ATOM 904 C C . GLU A 1 114 ? -16.814 -0.391 21.513 1.00 91.00 114 GLU A C 1
ATOM 906 O O . GLU A 1 114 ? -17.707 0.444 21.313 1.00 91.00 114 GLU A O 1
ATOM 911 N N . ILE A 1 115 ? -16.594 -1.431 20.705 1.00 91.12 115 ILE A N 1
ATOM 912 C CA . ILE A 1 115 ? -17.311 -1.688 19.458 1.00 91.12 115 ILE A CA 1
ATOM 913 C C . ILE A 1 115 ? -17.691 -3.163 19.380 1.00 91.12 115 ILE A C 1
ATOM 915 O O . ILE A 1 115 ? -16.836 -4.034 19.504 1.00 91.12 115 ILE A O 1
ATOM 919 N N . ASP A 1 116 ? -18.970 -3.415 19.109 1.00 92.50 116 ASP A N 1
ATOM 920 C CA . ASP A 1 116 ? -19.484 -4.756 18.850 1.00 92.50 116 ASP A CA 1
ATOM 921 C C . ASP A 1 116 ? -18.912 -5.329 17.544 1.00 92.50 116 ASP A C 1
ATOM 923 O O . ASP A 1 116 ? -18.774 -4.613 16.545 1.00 92.50 116 ASP A O 1
ATOM 927 N N . ASP A 1 117 ? -18.663 -6.638 17.513 1.00 91.00 117 ASP A N 1
ATOM 928 C CA . ASP A 1 117 ? -18.069 -7.337 16.364 1.00 91.00 117 ASP A CA 1
ATOM 929 C C . ASP A 1 117 ? -18.809 -7.084 15.041 1.00 91.00 117 ASP A C 1
ATOM 931 O O . ASP A 1 117 ? -18.181 -6.940 13.993 1.00 91.00 117 ASP A O 1
ATOM 935 N N . GLU A 1 118 ? -20.142 -6.986 15.074 1.00 93.88 118 GLU A N 1
ATOM 936 C CA . GLU A 1 118 ? -20.956 -6.705 13.884 1.00 93.88 118 GLU A CA 1
ATOM 937 C C . GLU A 1 118 ? -20.649 -5.318 13.298 1.00 93.88 118 GLU A C 1
ATOM 939 O O . GLU A 1 118 ? -20.507 -5.159 12.082 1.00 93.88 118 GLU A O 1
ATOM 944 N N . ILE A 1 119 ? -20.483 -4.313 14.161 1.00 93.81 119 ILE A N 1
ATOM 945 C CA . ILE A 1 119 ? -20.176 -2.940 13.753 1.00 93.81 119 ILE A CA 1
ATOM 946 C C . ILE A 1 119 ? -18.745 -2.862 13.239 1.00 93.81 119 ILE A C 1
ATOM 948 O O . ILE A 1 119 ? -18.508 -2.266 12.187 1.00 93.81 119 ILE A O 1
ATOM 952 N N . LEU A 1 120 ? -17.797 -3.487 13.940 1.00 92.12 120 LEU A N 1
ATOM 953 C CA . LEU A 1 120 ? -16.411 -3.558 13.487 1.00 92.12 120 LEU A CA 1
ATOM 954 C C . LEU A 1 120 ? -16.318 -4.255 12.123 1.00 92.12 120 LEU A C 1
ATOM 956 O O . LEU A 1 120 ? -15.655 -3.754 11.215 1.00 92.12 120 LEU A O 1
ATOM 960 N N . GLY A 1 121 ? -17.039 -5.364 11.950 1.00 91.94 121 GLY A N 1
ATOM 961 C CA . GLY A 1 121 ? -17.150 -6.077 10.682 1.00 91.94 121 GLY A CA 1
ATOM 962 C C . GLY A 1 121 ? -17.678 -5.182 9.562 1.00 91.94 121 GLY A C 1
ATOM 963 O O . GLY A 1 121 ? -17.079 -5.135 8.487 1.00 91.94 121 GLY A O 1
ATOM 964 N N . ALA A 1 122 ? -18.738 -4.412 9.815 1.00 93.56 122 ALA A N 1
ATOM 965 C CA . ALA A 1 122 ? -19.278 -3.462 8.844 1.00 93.56 122 ALA A CA 1
ATOM 966 C C . ALA A 1 122 ? -18.263 -2.371 8.458 1.00 93.56 122 ALA A C 1
ATOM 968 O O . ALA A 1 122 ? -18.112 -2.075 7.272 1.00 93.56 122 ALA A O 1
ATOM 969 N N . MET A 1 123 ? -17.516 -1.825 9.424 1.00 94.62 123 MET A N 1
ATOM 970 C CA . MET A 1 123 ? -16.463 -0.833 9.164 1.00 94.62 123 MET A CA 1
ATOM 971 C C . MET A 1 123 ? -15.339 -1.406 8.291 1.00 94.62 123 MET A C 1
ATOM 973 O O . MET A 1 123 ? -14.878 -0.749 7.356 1.00 94.62 123 MET A O 1
ATOM 977 N N . VAL A 1 124 ? -14.910 -2.644 8.563 1.00 92.19 124 VAL A N 1
ATOM 978 C CA . VAL A 1 124 ? -13.897 -3.338 7.753 1.00 92.19 124 VAL A CA 1
ATOM 979 C C . VAL A 1 124 ? -14.402 -3.542 6.326 1.00 92.19 124 VAL A C 1
ATOM 981 O O . VAL A 1 124 ? -13.685 -3.230 5.376 1.00 92.19 124 VAL A O 1
ATOM 984 N N . GLN A 1 125 ? -15.642 -4.009 6.154 1.00 91.25 125 GLN A N 1
ATOM 985 C CA . GLN A 1 125 ? -16.237 -4.210 4.829 1.00 91.25 125 GLN A CA 1
ATOM 986 C C . GLN A 1 125 ? -16.384 -2.898 4.052 1.00 91.25 125 GLN A C 1
ATOM 988 O O . GLN A 1 125 ? -16.094 -2.860 2.856 1.00 91.25 125 GLN A O 1
ATOM 993 N N . GLU A 1 126 ? -16.781 -1.809 4.713 1.00 94.12 126 GLU A N 1
ATOM 994 C CA . GLU A 1 126 ? -16.853 -0.489 4.085 1.00 94.12 126 GLU A CA 1
ATOM 995 C C . GLU A 1 126 ? -15.477 -0.026 3.592 1.00 94.12 126 GLU A C 1
ATOM 997 O O . GLU A 1 126 ? -15.359 0.446 2.457 1.00 94.12 126 GLU A O 1
ATOM 1002 N N . ASN A 1 127 ? -14.428 -0.208 4.402 1.00 92.94 127 ASN A N 1
ATOM 1003 C CA . ASN A 1 127 ? -13.069 0.155 4.010 1.00 92.94 127 ASN A CA 1
ATOM 1004 C C . ASN A 1 127 ? -12.573 -0.695 2.829 1.00 92.94 127 ASN A C 1
ATOM 1006 O O . ASN A 1 127 ? -12.085 -0.152 1.839 1.00 92.94 127 ASN A O 1
ATOM 1010 N N . VAL A 1 128 ? -12.771 -2.016 2.878 1.00 89.31 128 VAL A N 1
ATOM 1011 C CA . VAL A 1 128 ? -12.424 -2.931 1.775 1.00 89.31 128 VAL A CA 1
ATOM 1012 C C . VAL A 1 128 ? -13.158 -2.547 0.489 1.00 89.31 128 VAL A C 1
ATOM 1014 O O . VAL A 1 128 ? -12.544 -2.485 -0.577 1.00 89.31 128 VAL A O 1
ATOM 1017 N N . HIS A 1 129 ? -14.450 -2.225 0.572 1.00 91.00 129 HIS A N 1
ATOM 1018 C CA . HIS A 1 129 ? -15.241 -1.775 -0.576 1.00 91.00 129 HIS A CA 1
ATOM 1019 C C . HIS A 1 129 ? -14.743 -0.446 -1.143 1.00 91.00 129 HIS A C 1
ATOM 1021 O O . HIS A 1 129 ? -14.679 -0.269 -2.360 1.00 91.00 129 HIS A O 1
ATOM 1027 N N . TRP A 1 130 ? -14.374 0.497 -0.276 1.00 94.88 130 TRP A N 1
ATOM 1028 C CA . TRP A 1 130 ? -13.793 1.766 -0.699 1.00 94.88 130 TRP A CA 1
ATOM 1029 C C . TRP A 1 130 ? -12.455 1.560 -1.422 1.00 94.88 130 TRP A C 1
ATOM 1031 O O . TRP A 1 130 ? -12.272 2.110 -2.512 1.00 94.88 130 TRP A O 1
ATOM 1041 N N . ILE A 1 131 ? -11.562 0.722 -0.881 1.00 91.75 131 ILE A N 1
ATOM 1042 C CA . ILE A 1 131 ? -10.290 0.370 -1.528 1.00 91.75 131 ILE A CA 1
ATOM 1043 C C . ILE A 1 131 ? -10.561 -0.293 -2.883 1.00 91.75 131 ILE A C 1
ATOM 1045 O O . ILE A 1 131 ? -9.992 0.129 -3.890 1.00 91.75 131 ILE A O 1
ATOM 1049 N N . GLY A 1 132 ? -11.473 -1.266 -2.946 1.00 89.81 132 GLY A N 1
ATOM 1050 C CA . GLY A 1 132 ? -11.825 -1.974 -4.181 1.00 89.81 132 GLY A CA 1
ATOM 1051 C C . GLY A 1 132 ? -12.432 -1.078 -5.266 1.00 89.81 132 GLY A C 1
ATOM 1052 O O . GLY A 1 132 ? -12.233 -1.328 -6.448 1.00 89.81 132 GLY A O 1
ATOM 1053 N N . LYS A 1 133 ? -13.126 0.004 -4.894 1.00 94.12 133 LYS A N 1
ATOM 1054 C CA . LYS A 1 133 ? -13.616 1.023 -5.844 1.00 94.12 133 LYS A CA 1
ATOM 1055 C C . LYS A 1 133 ? -12.539 1.990 -6.325 1.00 94.12 133 LYS A C 1
ATOM 1057 O O . LYS A 1 133 ? -12.731 2.649 -7.344 1.00 94.12 133 LYS A O 1
ATOM 1062 N N . THR A 1 134 ? -11.461 2.123 -5.562 1.00 93.69 134 THR A N 1
ATOM 1063 C CA . THR A 1 134 ? -10.407 3.122 -5.787 1.00 93.69 134 THR A CA 1
ATOM 1064 C C . THR A 1 134 ? -9.139 2.490 -6.371 1.00 93.69 134 THR A C 1
ATOM 1066 O O . THR A 1 134 ? -8.182 3.196 -6.669 1.00 93.69 134 THR A O 1
ATOM 1069 N N . SER A 1 135 ? -9.127 1.172 -6.565 1.00 92.75 135 SER A N 1
ATOM 1070 C CA . SER A 1 135 ? -8.000 0.420 -7.114 1.00 92.75 135 SER A CA 1
ATOM 1071 C C . SER A 1 135 ? -8.456 -0.537 -8.212 1.00 92.75 135 SER A C 1
ATOM 1073 O O . SER A 1 135 ? -9.613 -0.949 -8.264 1.00 92.75 135 SER A O 1
ATOM 1075 N N . ASP A 1 136 ? -7.532 -0.888 -9.103 1.00 93.31 136 ASP A N 1
ATOM 1076 C CA . ASP A 1 136 ? -7.736 -1.985 -10.043 1.00 93.31 136 ASP A CA 1
ATOM 1077 C C . ASP A 1 136 ? -7.658 -3.314 -9.283 1.00 93.31 136 ASP A C 1
ATOM 1079 O O . ASP A 1 136 ? -6.653 -3.601 -8.630 1.00 93.31 136 ASP A O 1
ATOM 1083 N N . ILE A 1 137 ? -8.696 -4.148 -9.371 1.00 89.50 137 ILE A N 1
ATOM 1084 C CA . ILE A 1 137 ? -8.720 -5.454 -8.703 1.00 89.50 137 ILE A CA 1
ATOM 1085 C C . ILE A 1 137 ? -7.600 -6.385 -9.195 1.00 89.50 137 ILE A C 1
ATOM 1087 O O . ILE A 1 137 ? -7.094 -7.195 -8.413 1.00 89.50 137 ILE A O 1
ATOM 1091 N N . ALA A 1 138 ? -7.166 -6.232 -10.451 1.00 93.12 138 ALA A N 1
ATOM 1092 C CA . ALA A 1 138 ? -6.039 -6.962 -11.027 1.00 93.12 138 ALA A CA 1
ATOM 1093 C C . ALA A 1 138 ? -4.685 -6.553 -10.429 1.00 93.12 138 ALA A C 1
ATOM 1095 O O . ALA A 1 138 ? -3.700 -7.273 -10.587 1.00 93.12 138 ALA A O 1
ATOM 1096 N N . ILE A 1 139 ? -4.642 -5.436 -9.702 1.00 94.50 139 ILE A N 1
ATOM 1097 C CA . ILE A 1 139 ? -3.497 -4.990 -8.909 1.00 94.50 139 ILE A CA 1
ATOM 1098 C C . ILE A 1 139 ? -3.722 -5.282 -7.425 1.00 94.50 139 ILE A C 1
ATOM 1100 O O . ILE A 1 139 ? -2.869 -5.900 -6.792 1.00 94.50 139 ILE A O 1
ATOM 1104 N N . LEU A 1 140 ? -4.867 -4.875 -6.870 1.00 92.06 140 LEU A N 1
ATOM 1105 C CA . LEU A 1 140 ? -5.170 -4.961 -5.441 1.00 92.06 140 LEU A CA 1
ATOM 1106 C C . LEU A 1 140 ? -5.045 -6.391 -4.913 1.00 92.06 140 LEU A C 1
ATOM 1108 O O . LEU A 1 140 ? -4.358 -6.620 -3.917 1.00 92.06 140 LEU A O 1
ATOM 1112 N N . LEU A 1 141 ? -5.716 -7.349 -5.560 1.00 90.88 141 LEU A N 1
ATOM 1113 C CA . LEU A 1 141 ? -5.762 -8.715 -5.050 1.00 90.88 141 LEU A CA 1
ATOM 1114 C C . LEU A 1 141 ? -4.375 -9.372 -5.101 1.00 90.88 141 LEU A C 1
ATOM 1116 O O . LEU A 1 141 ? -3.928 -9.846 -4.054 1.00 90.88 141 LEU A O 1
ATOM 1120 N N . PRO A 1 142 ? -3.640 -9.378 -6.232 1.00 93.56 142 PRO A N 1
ATOM 1121 C CA . PRO A 1 142 ? -2.285 -9.915 -6.225 1.00 93.56 142 PRO A CA 1
ATOM 1122 C C . PRO A 1 142 ? -1.349 -9.170 -5.269 1.00 93.56 142 PRO A C 1
ATOM 1124 O O . PRO A 1 142 ? -0.564 -9.835 -4.605 1.00 93.56 142 PRO A O 1
ATOM 1127 N N . PHE A 1 143 ? -1.471 -7.843 -5.124 1.00 93.94 143 PHE A N 1
ATOM 1128 C CA . PHE A 1 143 ? -0.653 -7.054 -4.198 1.00 93.94 143 PHE A CA 1
ATOM 1129 C C . PHE A 1 143 ? -0.815 -7.517 -2.748 1.00 93.94 143 PHE A C 1
ATOM 1131 O O . PHE A 1 143 ? 0.181 -7.815 -2.088 1.00 93.94 143 PHE A O 1
ATOM 1138 N N . ILE A 1 144 ? -2.058 -7.643 -2.270 1.00 90.12 144 ILE A N 1
ATOM 1139 C CA . ILE A 1 144 ? -2.364 -8.207 -0.946 1.00 90.12 144 ILE A CA 1
ATOM 1140 C C . ILE A 1 144 ? -1.752 -9.607 -0.828 1.00 90.12 144 ILE A C 1
ATOM 1142 O O . ILE A 1 144 ? -1.133 -9.985 0.158 1.00 90.12 144 ILE A O 1
ATOM 1146 N N . LEU A 1 145 ? -1.902 -10.419 -1.861 1.00 90.75 145 LEU A N 1
ATOM 1147 C CA . LEU A 1 145 ? -1.466 -11.802 -1.815 1.00 90.75 145 LEU A CA 1
ATOM 1148 C C . LEU A 1 145 ? 0.053 -11.978 -1.870 1.00 90.75 145 LEU A C 1
ATOM 1150 O O . LEU A 1 145 ? 0.537 -13.001 -1.387 1.00 90.75 145 LEU A O 1
ATOM 1154 N N . SER A 1 146 ? 0.776 -11.027 -2.449 1.00 93.12 146 SER A N 1
ATOM 1155 C CA . SER A 1 146 ? 2.217 -11.091 -2.662 1.00 93.12 146 SER A CA 1
ATOM 1156 C C . SER A 1 146 ? 3.033 -10.361 -1.594 1.00 93.12 146 SER A C 1
ATOM 1158 O O . SER A 1 146 ? 4.249 -10.506 -1.593 1.00 93.12 146 SER A O 1
ATOM 1160 N N . HIS A 1 147 ? 2.398 -9.572 -0.718 1.00 90.38 147 HIS A N 1
ATOM 1161 C CA . HIS A 1 147 ? 3.059 -8.779 0.336 1.00 90.38 147 HIS A CA 1
ATOM 1162 C C . HIS A 1 147 ? 2.682 -9.196 1.761 1.00 90.38 147 HIS A C 1
ATOM 1164 O O . HIS A 1 147 ? 3.223 -8.652 2.719 1.00 90.38 147 HIS A O 1
ATOM 1170 N N . HIS A 1 148 ? 1.788 -10.172 1.908 1.00 85.12 148 HIS A N 1
ATOM 1171 C CA . HIS A 1 148 ? 1.467 -10.774 3.195 1.00 85.12 148 HIS A CA 1
ATOM 1172 C C . HIS A 1 148 ? 2.195 -12.109 3.349 1.00 85.12 148 HIS A C 1
ATOM 1174 O O . HIS A 1 148 ? 2.022 -13.020 2.538 1.00 85.12 148 HIS A O 1
ATOM 1180 N N . ASP A 1 149 ? 2.979 -12.233 4.418 1.00 81.44 149 ASP A N 1
ATOM 1181 C CA . ASP A 1 149 ? 3.594 -13.497 4.809 1.00 81.44 149 ASP A CA 1
ATOM 1182 C C . ASP A 1 149 ? 2.564 -14.376 5.532 1.00 81.44 149 ASP A C 1
ATOM 1184 O O . ASP A 1 149 ? 2.047 -14.033 6.601 1.00 81.44 149 ASP A O 1
ATOM 1188 N N . SER A 1 150 ? 2.277 -15.538 4.947 1.00 77.19 150 SER A N 1
ATOM 1189 C CA . SER A 1 150 ? 1.329 -16.508 5.497 1.00 77.19 150 SER A CA 1
ATOM 1190 C C . SER A 1 150 ? 1.774 -17.101 6.835 1.00 77.19 150 SER A C 1
ATOM 1192 O O . SER A 1 150 ? 0.930 -17.599 7.575 1.00 77.19 150 SER A O 1
ATOM 1194 N N . ASN A 1 151 ? 3.069 -17.058 7.163 1.00 78.38 151 ASN A N 1
ATOM 1195 C CA . ASN A 1 151 ? 3.581 -17.599 8.423 1.00 78.38 151 ASN A CA 1
ATOM 1196 C C . ASN A 1 151 ? 3.347 -16.648 9.602 1.00 78.38 151 ASN A C 1
ATOM 1198 O O . ASN A 1 151 ? 3.104 -17.103 10.717 1.00 78.38 151 ASN A O 1
ATOM 1202 N N . SER A 1 152 ? 3.403 -15.338 9.362 1.00 76.94 152 SER A N 1
ATOM 1203 C CA . SER A 1 152 ? 3.181 -14.309 10.385 1.00 76.94 152 SER A CA 1
ATOM 1204 C C . SER A 1 152 ? 1.738 -13.795 10.438 1.00 76.94 152 SER A C 1
ATOM 1206 O O . SER A 1 152 ? 1.331 -13.230 11.451 1.00 76.94 152 SER A O 1
ATOM 1208 N N . SER A 1 153 ? 0.930 -14.036 9.399 1.00 71.75 153 SER A N 1
ATOM 1209 C CA . SER A 1 153 ? -0.452 -13.540 9.283 1.00 71.75 153 SER A CA 1
ATOM 1210 C C . SER A 1 153 ? -1.499 -14.657 9.398 1.00 71.75 153 SER A C 1
ATOM 1212 O O . SER A 1 153 ? -2.325 -14.839 8.504 1.00 71.75 153 SER A O 1
ATOM 1214 N N . LEU A 1 154 ? -1.494 -15.405 10.508 1.00 74.94 154 LEU A N 1
ATOM 1215 C CA . LEU A 1 154 ? -2.373 -16.575 10.717 1.00 74.94 154 LEU A CA 1
ATOM 1216 C C . LEU A 1 154 ? -3.878 -16.270 10.612 1.00 74.94 154 LEU A C 1
ATOM 1218 O O . LEU A 1 154 ? -4.662 -17.151 10.271 1.00 74.94 154 LEU A O 1
ATOM 1222 N N . ASN A 1 155 ? -4.274 -15.027 10.891 1.00 75.25 155 ASN A N 1
ATOM 1223 C CA . ASN A 1 155 ? -5.672 -14.589 10.872 1.00 75.25 155 ASN A CA 1
ATOM 1224 C C . ASN A 1 155 ? -6.092 -13.968 9.530 1.00 75.25 155 ASN A C 1
ATOM 1226 O O . ASN A 1 155 ? -7.177 -13.393 9.436 1.00 75.25 155 ASN A O 1
ATOM 1230 N N . TRP A 1 156 ? -5.245 -14.032 8.496 1.00 75.75 156 TRP A N 1
ATOM 1231 C CA . TRP A 1 156 ? -5.607 -13.488 7.192 1.00 75.75 156 TRP A CA 1
ATOM 1232 C C . TRP A 1 156 ? -6.770 -14.285 6.575 1.00 75.75 156 TRP A C 1
ATOM 1234 O O . TRP A 1 156 ? -6.745 -15.520 6.609 1.00 75.75 156 TRP A O 1
ATOM 1244 N N . PRO A 1 157 ? -7.789 -13.628 5.988 1.00 75.31 157 PRO A N 1
ATOM 1245 C CA . PRO A 1 157 ? -8.927 -14.333 5.413 1.00 75.31 157 PRO A CA 1
ATOM 1246 C C . PRO A 1 157 ? -8.511 -15.328 4.326 1.00 75.31 157 PRO A C 1
ATOM 1248 O O . PRO A 1 157 ? -7.733 -15.012 3.422 1.00 75.31 157 PRO A O 1
ATOM 1251 N N . THR A 1 158 ? -9.078 -16.534 4.377 1.00 81.06 158 THR A N 1
ATOM 1252 C CA . THR A 1 158 ? -8.889 -17.515 3.302 1.00 81.06 158 THR A CA 1
ATOM 1253 C C . THR A 1 158 ? -9.668 -17.097 2.055 1.00 81.06 158 THR A C 1
ATOM 1255 O O . THR A 1 158 ? -10.836 -16.722 2.138 1.00 81.06 158 THR A O 1
ATOM 1258 N N . ILE A 1 159 ? -9.040 -17.193 0.881 1.00 84.19 159 ILE A N 1
ATOM 1259 C CA . ILE A 1 159 ? -9.736 -17.015 -0.402 1.00 84.19 159 ILE A CA 1
ATOM 1260 C C . ILE A 1 159 ? -10.662 -18.214 -0.617 1.00 84.19 159 ILE A C 1
ATOM 1262 O O . ILE A 1 159 ? -10.228 -19.351 -0.412 1.00 84.19 159 ILE A O 1
ATOM 1266 N N . SER A 1 160 ? -11.898 -17.987 -1.064 1.00 88.56 160 SER A N 1
ATOM 1267 C CA . SER A 1 160 ? -12.826 -19.075 -1.393 1.00 88.56 160 SER A CA 1
ATOM 1268 C C . SER A 1 160 ? -12.282 -19.982 -2.516 1.00 88.56 160 SER A C 1
ATOM 1270 O O . SER A 1 160 ? -11.400 -19.565 -3.276 1.00 88.56 160 SER A O 1
ATOM 1272 N N . PRO A 1 161 ? -12.771 -21.229 -2.654 1.00 92.56 161 PRO A N 1
ATOM 1273 C CA . PRO A 1 161 ? -12.393 -22.102 -3.767 1.00 92.56 161 PRO A CA 1
ATOM 1274 C C . PRO A 1 161 ? -12.572 -21.449 -5.145 1.00 92.56 161 PRO A C 1
ATOM 1276 O O . PRO A 1 161 ? -11.690 -21.570 -5.991 1.00 92.56 161 PRO A O 1
ATOM 1279 N N . GLU A 1 162 ? -13.663 -20.711 -5.340 1.00 92.75 162 GLU A N 1
ATOM 1280 C CA . GLU A 1 162 ? -1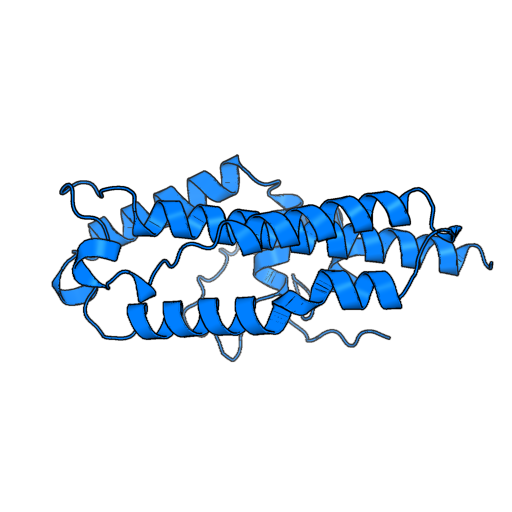3.979 -19.994 -6.579 1.00 92.75 162 GLU A CA 1
ATOM 1281 C C . GLU A 1 162 ? -12.969 -18.868 -6.817 1.00 92.75 162 GLU A C 1
ATOM 1283 O O . GLU A 1 162 ? -12.381 -18.779 -7.891 1.00 92.75 162 GLU A O 1
ATOM 1288 N N . GLY A 1 163 ? -12.677 -18.065 -5.788 1.00 89.50 163 GLY A N 1
ATOM 1289 C CA . GLY A 1 163 ? -11.669 -17.009 -5.885 1.00 89.50 163 GLY A CA 1
ATOM 1290 C C . GLY A 1 163 ? -10.272 -17.554 -6.198 1.00 89.50 163 GLY A C 1
ATOM 1291 O O . GLY A 1 163 ? -9.529 -16.945 -6.963 1.00 89.50 163 GLY A O 1
ATOM 1292 N N . ARG A 1 164 ? -9.916 -18.732 -5.667 1.00 90.56 164 ARG A N 1
ATOM 1293 C CA . ARG A 1 164 ? -8.649 -19.407 -5.998 1.00 90.56 164 ARG A CA 1
ATOM 1294 C C . ARG A 1 164 ? -8.599 -19.890 -7.447 1.00 90.56 164 ARG A C 1
ATOM 1296 O O . ARG A 1 164 ? -7.516 -19.885 -8.024 1.00 90.56 164 ARG A O 1
ATOM 1303 N N . ALA A 1 165 ? -9.730 -20.299 -8.020 1.00 93.75 165 ALA A N 1
ATOM 1304 C CA . ALA A 1 165 ? -9.805 -20.731 -9.415 1.00 93.75 165 ALA A CA 1
ATOM 1305 C C . ALA A 1 165 ? -9.622 -19.561 -10.400 1.00 93.75 165 ALA A C 1
ATOM 1307 O O . ALA A 1 165 ? -8.979 -19.734 -11.434 1.00 93.75 165 ALA A O 1
ATOM 1308 N N . GLU A 1 166 ? -10.118 -18.370 -10.055 1.00 93.62 166 GLU A N 1
ATOM 1309 C CA . GLU A 1 166 ? -9.974 -17.153 -10.873 1.00 93.62 166 GLU A CA 1
ATOM 1310 C C . GLU A 1 166 ? -8.613 -16.462 -10.700 1.00 93.62 166 GLU A C 1
ATOM 1312 O O . GLU A 1 166 ? -8.139 -15.757 -11.594 1.00 93.62 166 GLU A O 1
ATOM 1317 N N . LEU A 1 167 ? -7.948 -16.682 -9.562 1.00 92.56 167 LEU A N 1
ATOM 1318 C CA . LEU A 1 167 ? -6.715 -15.987 -9.198 1.00 92.56 167 LEU A CA 1
ATOM 1319 C C . LEU A 1 167 ? -5.614 -16.029 -10.280 1.00 92.56 167 LEU A C 1
ATOM 1321 O O . LEU A 1 167 ? -5.016 -14.979 -10.524 1.00 92.56 167 LEU A O 1
ATOM 1325 N N . PRO A 1 168 ? -5.339 -17.156 -10.972 1.00 95.44 168 PRO A N 1
ATOM 1326 C CA . PRO A 1 168 ? -4.347 -17.179 -12.045 1.00 95.44 168 PRO A CA 1
ATOM 1327 C C . PRO A 1 168 ? -4.653 -16.200 -13.180 1.00 95.44 168 PRO A C 1
ATOM 1329 O O . PRO A 1 168 ? -3.736 -15.566 -13.698 1.00 95.44 168 PRO A O 1
ATOM 1332 N N . GLN A 1 169 ? -5.927 -16.040 -13.547 1.00 95.69 169 GLN A N 1
ATOM 1333 C CA . GLN A 1 169 ? -6.329 -15.127 -14.617 1.00 95.69 169 GLN A CA 1
ATOM 1334 C C . GLN A 1 169 ? -6.098 -13.671 -14.204 1.00 95.69 169 GLN A C 1
ATOM 1336 O O . GLN A 1 169 ? -5.547 -12.893 -14.979 1.00 95.69 169 GLN A O 1
ATOM 1341 N N . ILE A 1 170 ? -6.447 -13.335 -12.959 1.00 93.50 170 ILE A N 1
ATOM 1342 C CA . ILE A 1 170 ? -6.265 -11.997 -12.380 1.00 93.50 170 ILE A CA 1
ATOM 1343 C C . ILE A 1 170 ? -4.775 -11.641 -12.308 1.00 93.50 170 ILE A C 1
ATOM 1345 O O . ILE A 1 170 ? -4.362 -10.581 -12.773 1.00 93.50 170 ILE A O 1
ATOM 1349 N N . VAL A 1 171 ? -3.947 -12.546 -11.776 1.00 94.56 171 VAL A N 1
ATOM 1350 C CA . VAL A 1 171 ? -2.490 -12.354 -11.666 1.00 94.56 171 VAL A CA 1
ATOM 1351 C C . VAL A 1 171 ? -1.850 -12.161 -13.045 1.00 94.56 171 VAL A C 1
ATOM 1353 O O . VAL A 1 171 ? -0.941 -11.342 -13.190 1.00 94.56 171 VAL A O 1
ATOM 1356 N N . ASN A 1 172 ? -2.340 -12.868 -14.069 1.00 95.44 172 ASN A N 1
ATOM 1357 C CA . ASN A 1 172 ? -1.769 -12.831 -15.413 1.00 95.44 172 ASN A CA 1
ATOM 1358 C C . ASN A 1 172 ? -1.957 -11.484 -16.138 1.00 95.44 172 ASN A C 1
ATOM 1360 O O . ASN A 1 172 ? -1.192 -11.189 -17.053 1.00 95.44 172 ASN A O 1
ATOM 1364 N N . VAL A 1 173 ? -2.909 -10.638 -15.719 1.00 95.31 173 VAL A N 1
ATOM 1365 C CA . VAL A 1 173 ? -3.097 -9.284 -16.285 1.00 95.31 173 VAL A CA 1
ATOM 1366 C C . VAL A 1 173 ? -1.826 -8.435 -16.138 1.00 95.31 173 VAL A C 1
ATOM 1368 O O . VAL A 1 173 ? -1.478 -7.672 -17.038 1.00 95.31 173 VAL A O 1
ATOM 1371 N N . HIS A 1 174 ? -1.097 -8.615 -15.031 1.00 93.06 174 HIS A N 1
ATOM 1372 C CA . HIS A 1 174 ? 0.123 -7.873 -14.700 1.00 93.06 174 HIS A CA 1
ATOM 1373 C C . HIS A 1 174 ? 1.277 -8.794 -14.273 1.00 93.06 174 HIS A C 1
ATOM 1375 O O . HIS A 1 174 ? 2.043 -8.458 -13.370 1.00 93.06 174 HIS A O 1
ATOM 1381 N N . ALA A 1 175 ? 1.416 -9.956 -14.923 1.00 92.38 175 ALA A N 1
ATOM 1382 C CA . ALA A 1 175 ? 2.377 -11.004 -14.549 1.00 92.38 175 ALA A CA 1
ATOM 1383 C C . ALA A 1 175 ? 3.811 -10.484 -14.326 1.00 92.38 175 ALA A C 1
ATOM 1385 O O . ALA A 1 175 ? 4.493 -10.890 -13.386 1.00 92.38 175 ALA A O 1
ATOM 1386 N N . ASP A 1 176 ? 4.247 -9.535 -15.158 1.00 91.69 176 ASP A N 1
ATOM 1387 C CA . ASP A 1 176 ? 5.587 -8.952 -15.104 1.00 91.69 176 ASP A CA 1
ATOM 1388 C C . ASP A 1 176 ? 5.887 -8.121 -13.854 1.00 91.69 176 ASP A C 1
ATOM 1390 O O . ASP A 1 176 ? 7.061 -7.893 -13.561 1.00 91.69 176 ASP A O 1
ATOM 1394 N N . LEU A 1 177 ? 4.870 -7.658 -13.124 1.00 92.62 177 LEU A N 1
ATOM 1395 C CA . LEU A 1 177 ? 5.065 -6.912 -11.880 1.00 92.62 177 LEU A CA 1
ATOM 1396 C C . LEU A 1 177 ? 5.378 -7.861 -10.726 1.00 92.62 177 LEU A C 1
ATOM 1398 O O . LEU A 1 177 ? 6.257 -7.599 -9.908 1.00 92.62 177 LEU A O 1
ATOM 1402 N N . TRP A 1 178 ? 4.671 -8.989 -10.676 1.00 93.38 178 TRP A N 1
ATOM 1403 C CA . TRP A 1 178 ? 4.655 -9.852 -9.499 1.00 93.38 178 TRP A CA 1
ATOM 1404 C C . TRP A 1 178 ? 5.966 -10.597 -9.275 1.00 93.38 178 TRP A C 1
ATOM 1406 O O . TRP A 1 178 ? 6.225 -10.994 -8.147 1.00 93.38 178 TRP A O 1
ATOM 1416 N N . LYS A 1 179 ? 6.839 -10.703 -10.284 1.00 92.12 179 LYS A N 1
ATOM 1417 C CA . LYS A 1 179 ? 8.196 -11.261 -10.127 1.00 92.12 179 LYS A CA 1
ATOM 1418 C C . LYS A 1 179 ? 9.093 -10.456 -9.177 1.00 92.12 179 LYS A C 1
ATOM 1420 O O . LYS A 1 179 ? 10.093 -10.984 -8.706 1.00 92.12 179 LYS A O 1
ATOM 1425 N N . PHE A 1 180 ? 8.752 -9.193 -8.911 1.00 93.56 180 PHE A N 1
ATOM 1426 C CA . PHE A 1 180 ? 9.487 -8.326 -7.983 1.00 93.56 180 PHE A CA 1
ATOM 1427 C C . PHE A 1 180 ? 8.887 -8.292 -6.571 1.00 93.56 180 PHE A C 1
ATOM 1429 O O . PHE A 1 180 ? 9.467 -7.678 -5.676 1.00 93.56 180 PHE A O 1
ATOM 1436 N N . ALA A 1 181 ? 7.729 -8.923 -6.367 1.00 94.12 181 ALA A N 1
ATOM 1437 C CA . ALA A 1 181 ? 7.089 -8.995 -5.062 1.00 94.12 181 ALA A CA 1
ATOM 1438 C C . ALA A 1 181 ? 7.813 -9.994 -4.141 1.00 94.12 181 ALA A C 1
ATOM 1440 O O . ALA A 1 181 ? 8.435 -10.935 -4.636 1.00 94.12 181 ALA A O 1
ATOM 1441 N N . PRO A 1 182 ? 7.722 -9.855 -2.807 1.00 93.00 182 PRO A N 1
ATOM 1442 C CA . PRO A 1 182 ? 8.423 -10.757 -1.894 1.00 93.00 182 PRO A CA 1
ATOM 1443 C C . PRO A 1 182 ? 7.878 -12.192 -1.924 1.00 93.00 182 PRO A C 1
ATOM 1445 O O . PRO A 1 182 ? 8.639 -13.128 -1.688 1.00 93.00 182 PRO A O 1
ATOM 1448 N N . PHE A 1 183 ? 6.599 -12.385 -2.264 1.00 92.88 183 PHE A N 1
ATOM 1449 C CA . PHE A 1 183 ? 5.975 -13.703 -2.394 1.00 92.88 183 PHE A CA 1
ATOM 1450 C C . PHE A 1 183 ? 5.214 -13.836 -3.710 1.00 92.88 183 PHE A C 1
ATOM 1452 O O . PHE A 1 183 ? 4.593 -12.885 -4.185 1.00 92.88 183 PHE A O 1
ATOM 1459 N N . HIS A 1 184 ? 5.185 -15.036 -4.283 1.00 92.44 184 HIS A N 1
ATOM 1460 C CA . HIS A 1 184 ? 4.373 -15.298 -5.464 1.00 92.44 184 HIS A CA 1
ATOM 1461 C C . HIS A 1 184 ? 2.875 -15.282 -5.083 1.00 92.44 184 HIS A C 1
ATOM 1463 O O . HIS A 1 184 ? 2.460 -16.035 -4.197 1.00 92.44 184 HIS A O 1
ATOM 1469 N N . PRO A 1 185 ? 2.008 -14.495 -5.754 1.00 91.56 185 PRO A N 1
ATOM 1470 C CA . PRO A 1 185 ? 0.631 -14.257 -5.297 1.00 91.56 185 PRO A CA 1
ATOM 1471 C C . PRO A 1 185 ? -0.234 -15.528 -5.243 1.00 91.56 185 PRO A C 1
ATOM 1473 O O . PRO A 1 185 ? -1.132 -15.619 -4.401 1.00 91.56 185 PRO A O 1
ATOM 1476 N N . ILE A 1 186 ? 0.065 -16.510 -6.106 1.00 91.50 186 ILE A N 1
ATOM 1477 C CA . ILE A 1 186 ? -0.627 -17.809 -6.184 1.00 91.50 186 ILE A CA 1
ATOM 1478 C C . ILE A 1 186 ? -0.023 -18.849 -5.225 1.00 91.50 186 ILE A C 1
ATOM 1480 O O . ILE A 1 186 ? -0.723 -19.322 -4.336 1.00 91.50 186 ILE A O 1
ATOM 1484 N N . THR A 1 187 ? 1.255 -19.216 -5.398 1.00 90.69 187 THR A N 1
ATOM 1485 C CA . THR A 1 187 ? 1.903 -20.299 -4.633 1.00 90.69 187 THR A CA 1
ATOM 1486 C C . THR A 1 187 ? 2.305 -19.905 -3.214 1.00 90.69 187 THR A C 1
ATOM 1488 O O . THR A 1 187 ? 2.517 -20.791 -2.394 1.00 90.69 187 THR A O 1
ATOM 1491 N N . LYS A 1 188 ? 2.386 -18.601 -2.908 1.00 88.25 188 LYS A N 1
ATOM 1492 C CA . LYS A 1 188 ? 2.873 -18.034 -1.633 1.00 88.25 188 LYS A CA 1
ATOM 1493 C C . LYS A 1 188 ? 4.347 -18.275 -1.336 1.00 88.25 188 LYS A C 1
ATOM 1495 O O . LYS A 1 188 ? 4.823 -17.918 -0.263 1.00 88.25 188 LYS A O 1
ATOM 1500 N N . GLU A 1 189 ? 5.082 -18.842 -2.281 1.00 90.44 189 GLU A N 1
ATOM 1501 C CA . GLU A 1 189 ? 6.512 -19.071 -2.127 1.00 90.44 189 GLU A CA 1
ATOM 1502 C C . GLU A 1 189 ? 7.265 -17.738 -2.129 1.00 90.44 189 GLU A C 1
ATOM 1504 O O . GLU A 1 189 ? 6.940 -16.830 -2.899 1.00 90.44 189 GLU A O 1
ATOM 1509 N N . ALA A 1 190 ? 8.266 -17.622 -1.255 1.00 90.50 190 ALA A N 1
ATOM 1510 C CA . ALA A 1 190 ? 9.149 -16.465 -1.223 1.00 90.50 190 ALA A CA 1
ATOM 1511 C C . ALA A 1 190 ? 9.935 -16.370 -2.536 1.00 90.50 190 ALA A C 1
ATOM 1513 O O . ALA A 1 190 ? 10.474 -17.367 -3.019 1.00 90.50 190 ALA A O 1
ATOM 1514 N N . GLN A 1 191 ? 10.020 -15.170 -3.101 1.00 89.12 191 GLN A N 1
ATOM 1515 C CA . GLN A 1 191 ? 10.740 -14.916 -4.343 1.00 89.12 191 GLN A CA 1
ATOM 1516 C C . GLN A 1 191 ? 12.080 -14.253 -4.028 1.00 89.12 191 GLN A C 1
ATOM 1518 O O . GLN A 1 191 ? 12.150 -13.225 -3.356 1.00 89.12 191 GLN A O 1
ATOM 1523 N N . SER A 1 192 ? 13.168 -14.840 -4.523 1.00 77.06 192 SER A N 1
ATOM 1524 C CA . SER A 1 192 ? 14.475 -14.187 -4.516 1.00 77.06 192 SER A CA 1
ATOM 1525 C C . SER A 1 192 ? 14.557 -13.218 -5.691 1.00 77.06 192 SER A C 1
ATOM 1527 O O . SER A 1 192 ? 14.378 -13.637 -6.834 1.00 77.06 192 SER A O 1
ATOM 1529 N N . LEU A 1 193 ? 14.873 -11.949 -5.425 1.00 65.31 193 LEU A N 1
ATOM 1530 C CA . LEU A 1 193 ? 15.220 -10.991 -6.475 1.00 65.31 193 LEU A CA 1
ATOM 1531 C C . LEU A 1 193 ? 16.578 -11.408 -7.067 1.00 65.31 193 LEU A C 1
ATOM 1533 O O . LEU A 1 193 ? 17.617 -11.156 -6.457 1.00 65.31 193 LEU A O 1
ATOM 1537 N N . SER A 1 194 ? 16.561 -12.109 -8.203 1.00 50.31 194 SER A N 1
ATOM 1538 C CA . SER A 1 194 ? 17.752 -12.496 -8.976 1.00 50.31 194 SER A CA 1
ATOM 1539 C C . SER A 1 194 ? 17.973 -11.576 -10.166 1.00 50.31 194 SER A C 1
ATOM 1541 O O . SER A 1 194 ? 16.983 -11.381 -10.910 1.00 50.31 194 SER A O 1
#

Sequence (194 aa):
MNENHGAAFVSFMDYVATFAEMSRLHLQGDERFFVLPNAQGKKLVDFLGTACNPNVGYLQSKLKDVEKKSREWRKAPTCYNSQDMLSILSFSDELVEIMSKQLDCIQNGKIEKEIDDEILGAMVQENVHWIGKTSDIAILLPFILSHHDSNSSLNWPTISPEGRAELPQIVNVHADLWKFAPFHPITKEAQSLS

Secondary structure (DSSP, 8-state):
--HHHHHHHHHHHHHHHHHHHHHHHHHHHHHHHHHS--TTS--THHHH-GGGS---HHHHHHHHHHHHHHHHHHH-GGG--HHHHHHHTTTHHHHHHHHHHHHHHHHTS-HHHHS-HHHHHHHHHHHHHHHHHHS-HHHHHHHHHHHS-TTT-TTSPPPPHHHHHHHHHHHHTTHHHHTTSSB-TTT-PBPP--